Protein AF-A0A919M3K5-F1 (afdb_monomer)

Foldseek 3Di:
DDDALVNLLPDDDDDDDPPDDDDDPVVSNVVSVVVSVVRVVVVVVVVVVVVVCVVVDCVPPVNVVVVVVVVVVVVVVVVVVVVVVVVVVVVVVVVCVVVVPDDPDPDDDDDPVVVVVVVVVVVVVVVVVVVVVVVVVVVVVVVVVVVVVVVVVVVVVVVVVVVVVVVVVVVVVVVVVVVVVVVVVVVVVVVVVVVVVVVVVVVVVCVVVVPD

Mean predicted aligned error: 18.61 Å

Solvent-accessible surface area (backbone atoms only — not comparable to full-atom values): 11954 Å² total; per-residue (Å²): 133,84,87,48,48,66,52,56,68,67,62,79,82,80,79,57,59,92,96,51,91,61,80,59,67,68,62,50,53,51,49,39,51,54,51,29,52,51,46,48,51,53,49,53,50,48,52,51,49,52,48,48,50,57,74,60,27,65,84,42,66,67,50,44,49,51,51,51,53,52,52,50,50,55,50,50,53,54,51,50,55,50,52,51,54,50,50,53,52,50,50,51,51,52,51,49,55,62,70,66,46,82,72,91,67,78,95,71,82,77,62,74,67,59,60,52,51,52,52,52,51,51,48,52,51,52,53,48,52,51,53,52,49,53,51,51,52,49,50,55,54,49,53,52,48,52,52,49,52,49,53,53,50,50,54,51,51,54,51,51,52,51,52,54,52,50,54,49,51,52,51,52,52,52,51,53,50,51,53,52,49,51,50,51,52,48,52,52,48,52,54,48,54,49,53,50,52,52,51,52,49,51,57,47,53,54,54,69,68,64,78,115

InterPro domains:
  IPR007793 DivIVA [PF05103] (3-83)
  IPR007793 DivIVA [PTHR35794] (1-56)
  IPR019933 DivIVA domain [TIGR03544] (3-31)

Structure (mmCIF, N/CA/C/O backbone):
data_AF-A0A919M3K5-F1
#
_entry.id   AF-A0A919M3K5-F1
#
loop_
_atom_site.group_PDB
_atom_site.id
_atom_site.type_symbol
_atom_site.label_atom_id
_atom_site.label_alt_id
_atom_site.label_comp_id
_atom_site.label_asym_id
_atom_site.label_entity_id
_atom_site.label_seq_id
_atom_site.pdbx_PDB_ins_code
_atom_site.Cartn_x
_atom_site.Cartn_y
_atom_site.Cartn_z
_atom_site.occupancy
_atom_site.B_iso_or_equiv
_atom_site.auth_seq_id
_atom_site.auth_comp_id
_atom_site.auth_asym_id
_atom_site.auth_atom_id
_atom_site.pdbx_PDB_model_num
ATOM 1 N N . MET A 1 1 ? 11.609 -20.020 9.762 1.00 55.38 1 MET A N 1
ATOM 2 C CA . MET A 1 1 ? 12.500 -19.133 8.987 1.00 55.38 1 MET A CA 1
ATOM 3 C C . MET A 1 1 ? 12.067 -19.220 7.535 1.00 55.38 1 MET A C 1
ATOM 5 O O . MET A 1 1 ? 11.883 -20.346 7.085 1.00 55.38 1 MET A O 1
ATOM 9 N N . PRO A 1 2 ? 11.800 -18.096 6.851 1.00 77.62 2 PRO A N 1
ATOM 10 C CA . PRO A 1 2 ? 11.527 -18.116 5.414 1.00 77.62 2 PRO A CA 1
ATOM 11 C C . PRO A 1 2 ? 12.794 -18.521 4.642 1.00 77.62 2 PRO A C 1
ATOM 13 O O . PRO A 1 2 ? 13.898 -18.280 5.130 1.00 77.62 2 PRO A O 1
ATOM 16 N N . LEU A 1 3 ? 12.634 -19.158 3.478 1.00 80.44 3 LEU A N 1
ATOM 17 C CA . LEU A 1 3 ? 13.752 -19.485 2.586 1.00 80.44 3 LEU A CA 1
ATOM 18 C C . LEU A 1 3 ? 14.437 -18.202 2.100 1.00 80.44 3 LEU A C 1
ATOM 20 O O . LEU A 1 3 ? 13.757 -17.265 1.683 1.00 80.44 3 LEU A O 1
ATOM 24 N N . THR A 1 4 ? 15.769 -18.184 2.097 1.00 87.69 4 THR A N 1
ATOM 25 C CA . THR A 1 4 ? 16.562 -17.126 1.458 1.00 87.69 4 THR A CA 1
ATOM 26 C C . THR A 1 4 ? 16.903 -17.486 0.004 1.00 87.69 4 THR A C 1
ATOM 28 O O . THR A 1 4 ? 16.914 -18.669 -0.348 1.00 87.69 4 THR A O 1
ATOM 31 N N . PRO A 1 5 ? 17.233 -16.505 -0.859 1.00 89.25 5 PRO A N 1
ATOM 32 C CA . PRO A 1 5 ? 17.695 -16.787 -2.222 1.00 89.25 5 PRO A CA 1
ATOM 33 C C . PRO A 1 5 ? 18.928 -17.706 -2.255 1.00 89.25 5 PRO A C 1
ATOM 35 O O . PRO A 1 5 ? 19.043 -18.569 -3.125 1.00 89.25 5 PRO A O 1
ATOM 38 N N . ALA A 1 6 ? 19.817 -17.566 -1.264 1.00 87.31 6 ALA A N 1
ATOM 39 C CA . ALA A 1 6 ? 20.986 -18.425 -1.087 1.00 87.31 6 ALA A CA 1
ATOM 40 C C . ALA A 1 6 ? 20.605 -19.861 -0.694 1.00 87.31 6 ALA A C 1
ATOM 42 O O . ALA A 1 6 ? 21.257 -20.806 -1.136 1.00 87.31 6 ALA A O 1
ATOM 43 N N . ASP A 1 7 ? 19.538 -20.040 0.093 1.00 88.94 7 ASP A N 1
ATOM 44 C CA . ASP A 1 7 ? 19.020 -21.371 0.410 1.00 88.94 7 ASP A CA 1
ATOM 45 C C . ASP A 1 7 ? 18.504 -22.052 -0.853 1.00 88.94 7 ASP A C 1
ATOM 47 O O . ASP A 1 7 ? 18.866 -23.195 -1.101 1.00 88.94 7 ASP A O 1
ATOM 51 N N . VAL A 1 8 ? 17.736 -21.345 -1.693 1.00 87.38 8 VAL A N 1
ATOM 52 C CA . VAL A 1 8 ? 17.238 -21.889 -2.968 1.00 87.38 8 VAL A CA 1
ATOM 53 C C . VAL A 1 8 ? 18.388 -22.293 -3.883 1.00 87.38 8 VAL A C 1
ATOM 55 O O . VAL A 1 8 ? 18.367 -23.394 -4.428 1.00 87.38 8 VAL A O 1
ATOM 58 N N . HIS A 1 9 ? 19.429 -21.464 -3.977 1.00 85.81 9 HIS A N 1
ATOM 59 C CA . HIS A 1 9 ? 20.596 -21.772 -4.796 1.00 85.81 9 HIS A CA 1
ATOM 60 C C . HIS A 1 9 ? 21.428 -22.951 -4.252 1.00 85.81 9 HIS A C 1
ATOM 62 O O . HIS A 1 9 ? 22.073 -23.655 -5.020 1.00 85.81 9 HIS A O 1
ATOM 68 N N . ASN A 1 10 ? 21.406 -23.213 -2.943 1.00 86.69 10 ASN A N 1
ATOM 69 C CA . ASN A 1 10 ? 22.176 -24.300 -2.328 1.00 86.69 10 ASN A CA 1
ATOM 70 C C . ASN A 1 10 ? 21.384 -25.607 -2.149 1.00 86.69 10 ASN A C 1
ATOM 72 O O . ASN A 1 10 ? 21.930 -26.596 -1.645 1.00 86.69 10 ASN A O 1
ATOM 76 N N . ILE A 1 11 ? 20.109 -25.651 -2.550 1.00 87.69 11 ILE A N 1
ATOM 77 C CA . ILE A 1 11 ? 19.316 -26.883 -2.500 1.00 87.69 11 ILE A CA 1
ATOM 78 C C . ILE A 1 11 ? 19.870 -27.894 -3.504 1.00 87.69 11 ILE A C 1
ATOM 80 O O . ILE A 1 11 ? 20.033 -27.621 -4.690 1.00 87.69 11 ILE A O 1
ATOM 84 N N . THR A 1 12 ? 20.102 -29.112 -3.018 1.00 85.50 12 THR A N 1
ATOM 85 C CA . THR A 1 12 ? 20.500 -30.252 -3.845 1.00 85.50 12 THR A CA 1
ATOM 86 C C . THR A 1 12 ? 19.375 -31.279 -3.891 1.00 85.50 12 THR A C 1
ATOM 88 O O . THR A 1 12 ? 18.930 -31.803 -2.865 1.00 85.50 12 THR A O 1
ATOM 91 N N . PHE A 1 13 ? 18.901 -31.587 -5.097 1.00 86.69 13 PHE A N 1
ATOM 92 C CA . PHE A 1 13 ? 17.874 -32.603 -5.306 1.00 86.69 13 PHE A CA 1
ATOM 93 C C . PHE A 1 13 ? 18.502 -33.999 -5.400 1.00 86.69 13 PHE A C 1
ATOM 95 O O . PHE A 1 13 ? 19.531 -34.210 -6.043 1.00 86.69 13 PHE A O 1
ATOM 102 N N . ARG A 1 14 ? 17.877 -34.994 -4.758 1.00 85.38 14 ARG A N 1
ATOM 103 C CA . ARG A 1 14 ? 18.302 -36.396 -4.889 1.00 85.38 14 ARG A CA 1
ATOM 104 C C . ARG A 1 14 ? 17.903 -36.922 -6.266 1.00 85.38 14 ARG A C 1
ATOM 106 O O . ARG A 1 14 ? 16.770 -36.720 -6.695 1.00 85.38 14 ARG A O 1
ATOM 113 N N . LYS A 1 15 ? 18.800 -37.665 -6.920 1.00 82.94 15 LYS A N 1
ATOM 114 C CA . LYS A 1 15 ? 18.483 -38.361 -8.177 1.00 82.94 15 LYS A CA 1
ATOM 115 C C . LYS A 1 15 ? 17.324 -39.340 -7.970 1.00 82.94 15 LYS A C 1
ATOM 117 O O . LYS A 1 15 ? 17.243 -40.000 -6.931 1.00 82.94 15 LYS A O 1
ATOM 122 N N . ALA A 1 16 ? 16.447 -39.440 -8.968 1.00 84.88 16 ALA A N 1
ATOM 123 C CA . ALA A 1 16 ? 15.329 -40.374 -8.936 1.00 84.88 16 ALA A CA 1
ATOM 124 C C . ALA A 1 16 ? 15.828 -41.816 -8.739 1.00 84.88 16 ALA A C 1
ATOM 126 O O . ALA A 1 16 ? 16.832 -42.229 -9.324 1.00 84.88 16 ALA A O 1
ATOM 127 N N . ALA A 1 17 ? 15.128 -42.581 -7.898 1.00 83.25 17 ALA A N 1
ATOM 128 C CA . ALA A 1 17 ? 15.437 -43.990 -7.684 1.00 83.25 17 ALA A CA 1
ATOM 129 C C . ALA A 1 17 ? 15.327 -44.771 -9.004 1.00 83.25 17 ALA A C 1
ATOM 131 O O . ALA A 1 17 ? 14.468 -44.477 -9.839 1.00 83.25 17 ALA A O 1
ATOM 132 N N . LEU A 1 18 ? 16.186 -45.778 -9.178 1.00 78.12 18 LEU A N 1
ATOM 133 C CA . LEU A 1 18 ? 16.274 -46.569 -10.405 1.00 78.12 18 LEU A CA 1
ATOM 134 C C . LEU A 1 18 ? 14.881 -47.091 -10.824 1.00 78.12 18 LEU A C 1
ATOM 136 O O . LEU A 1 18 ? 14.204 -47.758 -10.044 1.00 78.12 18 LEU A O 1
ATOM 140 N N . GLY A 1 19 ? 14.438 -46.761 -12.042 1.00 81.50 19 GLY A N 1
ATOM 141 C CA . GLY A 1 19 ? 13.122 -47.151 -12.576 1.00 81.50 19 GLY A CA 1
ATOM 142 C C . GLY A 1 19 ? 11.973 -46.161 -12.324 1.00 81.50 19 GLY A C 1
ATOM 143 O O . GLY A 1 19 ? 10.845 -46.424 -12.743 1.00 81.50 19 GLY A O 1
ATOM 144 N N . LYS A 1 20 ? 12.224 -45.015 -11.677 1.00 83.75 20 LYS A N 1
ATOM 145 C CA . LYS A 1 20 ? 11.272 -43.897 -11.563 1.00 83.75 20 LYS A CA 1
ATOM 146 C C . LYS A 1 20 ? 11.703 -42.744 -12.472 1.00 83.75 20 LYS A C 1
ATOM 148 O O . LYS A 1 20 ? 12.888 -42.446 -12.574 1.00 83.75 20 LYS A O 1
ATOM 153 N N . ARG A 1 21 ? 10.738 -42.090 -13.127 1.00 83.62 21 ARG A N 1
ATOM 154 C CA . ARG A 1 21 ? 10.995 -40.863 -13.897 1.00 83.62 21 ARG A CA 1
ATOM 155 C C . ARG A 1 21 ? 11.249 -39.720 -12.909 1.00 83.62 21 ARG A C 1
ATOM 157 O O . ARG A 1 21 ? 10.473 -39.560 -11.970 1.00 83.62 21 ARG A O 1
ATOM 164 N N . GLY A 1 22 ? 12.343 -38.990 -13.102 1.00 87.56 22 GLY A N 1
ATOM 165 C CA . GLY A 1 22 ? 12.649 -37.743 -12.401 1.00 87.56 22 GLY A CA 1
ATOM 166 C C . GLY A 1 22 ? 12.487 -36.545 -13.331 1.00 87.56 22 GLY A C 1
ATOM 167 O O . GLY A 1 22 ? 12.274 -36.729 -14.530 1.00 87.56 22 GLY A O 1
ATOM 168 N N . TYR A 1 23 ? 12.589 -35.346 -12.765 1.00 90.75 23 TYR A N 1
ATOM 169 C CA . TYR A 1 23 ? 12.744 -34.119 -13.541 1.00 90.75 23 TYR A CA 1
ATOM 170 C C . TYR A 1 23 ? 14.126 -34.072 -14.196 1.00 90.75 23 TYR A C 1
ATOM 172 O O . TYR A 1 23 ? 15.069 -34.699 -13.699 1.00 90.75 23 TYR A O 1
ATOM 180 N N . ASP A 1 24 ? 14.219 -33.357 -15.313 1.00 88.06 24 ASP A N 1
ATOM 181 C CA . ASP A 1 24 ? 15.491 -33.096 -15.969 1.00 88.06 24 ASP A CA 1
ATOM 182 C C . ASP A 1 24 ? 16.354 -32.177 -15.088 1.00 88.06 24 ASP A C 1
ATOM 184 O O . ASP A 1 24 ? 15.846 -31.246 -14.464 1.00 88.06 24 ASP A O 1
ATOM 188 N N . ALA A 1 25 ? 17.644 -32.491 -14.965 1.00 87.00 25 ALA A N 1
ATOM 189 C CA . ALA A 1 25 ? 18.537 -31.747 -14.081 1.00 87.00 25 ALA A CA 1
ATOM 190 C C . ALA A 1 25 ? 18.792 -30.326 -14.598 1.00 87.00 25 ALA A C 1
ATOM 192 O O . ALA A 1 25 ? 18.799 -29.396 -13.796 1.00 87.00 25 ALA A O 1
ATOM 193 N N . ASP A 1 26 ? 18.921 -30.161 -15.915 1.00 88.44 26 ASP A N 1
ATOM 194 C CA . ASP A 1 26 ? 19.215 -28.871 -16.532 1.00 88.44 26 ASP A CA 1
ATOM 195 C C . ASP A 1 26 ? 17.984 -27.951 -16.453 1.00 88.44 26 ASP A C 1
ATOM 197 O O . ASP A 1 26 ? 18.111 -26.765 -16.153 1.00 88.44 26 ASP A O 1
ATOM 201 N N . GLU A 1 27 ? 16.774 -28.501 -16.628 1.00 90.00 27 GLU A N 1
ATOM 202 C CA . GLU A 1 27 ? 15.521 -27.749 -16.438 1.00 90.00 27 GLU A CA 1
ATOM 203 C C . GLU A 1 27 ? 15.324 -27.305 -14.980 1.00 90.00 27 GLU A C 1
ATOM 205 O O . GLU A 1 27 ? 14.881 -26.186 -14.716 1.00 90.00 27 GLU A O 1
ATOM 210 N N . VAL A 1 28 ? 15.662 -28.170 -14.017 1.00 91.50 28 VAL A N 1
ATOM 211 C CA . VAL A 1 28 ? 15.557 -27.848 -12.586 1.00 91.50 28 VAL A CA 1
ATOM 212 C C . VAL A 1 28 ? 16.594 -26.807 -12.170 1.00 91.50 28 VAL A C 1
ATOM 214 O O . VAL A 1 28 ? 16.267 -25.919 -11.382 1.00 91.50 28 VAL A O 1
ATOM 217 N N . ASP A 1 29 ? 17.815 -26.878 -12.698 1.00 89.94 29 ASP A N 1
ATOM 218 C CA . ASP A 1 29 ? 18.854 -25.882 -12.428 1.00 89.94 29 ASP A CA 1
ATOM 219 C C . ASP A 1 29 ? 18.511 -24.519 -13.056 1.00 89.94 29 ASP A C 1
ATOM 221 O O . ASP A 1 29 ? 18.691 -23.490 -12.400 1.00 89.94 29 ASP A O 1
ATOM 225 N N . ALA A 1 30 ? 17.929 -24.492 -14.262 1.00 92.12 30 ALA A N 1
ATOM 226 C CA . ALA A 1 30 ? 17.427 -23.262 -14.883 1.00 92.12 30 ALA A CA 1
ATOM 227 C C . ALA A 1 30 ? 16.291 -22.623 -14.065 1.00 92.12 30 ALA A C 1
ATOM 229 O O . ALA A 1 30 ? 16.318 -21.421 -13.797 1.00 92.12 30 ALA A O 1
ATOM 230 N N . LEU A 1 31 ? 15.332 -23.432 -13.599 1.00 92.69 31 LEU A N 1
ATOM 231 C CA . LEU A 1 31 ? 14.249 -22.962 -12.734 1.00 92.69 31 LEU A CA 1
ATOM 232 C C . LEU A 1 31 ? 14.779 -22.429 -11.396 1.00 92.69 31 LEU A C 1
ATOM 234 O O . LEU A 1 31 ? 14.275 -21.432 -10.883 1.00 92.69 31 LEU A O 1
ATOM 238 N N . ARG A 1 32 ? 15.794 -23.081 -10.814 1.00 92.12 32 ARG A N 1
ATOM 239 C CA . ARG A 1 32 ? 16.423 -22.631 -9.564 1.00 92.12 32 ARG A CA 1
ATOM 240 C C . ARG A 1 32 ? 17.016 -21.235 -9.723 1.00 92.12 32 ARG A C 1
ATOM 242 O O . ARG A 1 32 ? 16.837 -20.410 -8.835 1.00 92.12 32 ARG A O 1
ATOM 249 N N . GLU A 1 33 ? 17.682 -20.976 -10.844 1.00 92.12 33 GLU A N 1
ATOM 250 C CA . GLU A 1 33 ? 18.265 -19.670 -11.146 1.00 92.12 33 GLU A CA 1
ATOM 251 C C . GLU A 1 33 ? 17.190 -18.592 -11.347 1.00 92.12 33 GLU A C 1
ATOM 253 O O . GLU A 1 33 ? 17.280 -17.527 -10.739 1.00 92.12 33 GLU A O 1
ATOM 258 N N . GLU A 1 34 ? 16.132 -18.883 -12.110 1.00 94.25 34 GLU A N 1
ATOM 259 C CA . GLU A 1 34 ? 15.011 -17.953 -12.326 1.00 94.25 34 GLU A CA 1
ATOM 260 C C . GLU A 1 34 ? 14.302 -17.597 -11.009 1.00 94.25 34 GLU A C 1
ATOM 262 O O . GLU A 1 34 ? 14.081 -16.424 -10.707 1.00 94.25 34 GLU A O 1
ATOM 267 N N . VAL A 1 35 ? 14.016 -18.597 -10.168 1.00 94.06 35 VAL A N 1
ATOM 268 C CA . VAL A 1 35 ? 13.404 -18.382 -8.848 1.00 94.06 35 VAL A CA 1
ATOM 269 C C . VAL A 1 35 ? 14.332 -17.583 -7.936 1.00 94.06 35 VAL A C 1
ATOM 271 O O . VAL A 1 35 ? 13.866 -16.690 -7.230 1.00 94.06 35 VAL A O 1
ATOM 274 N N . THR A 1 36 ? 15.638 -17.866 -7.938 1.00 92.94 36 THR A N 1
ATOM 275 C CA . THR A 1 36 ? 16.609 -17.096 -7.150 1.00 92.94 36 THR A CA 1
ATOM 276 C C . THR A 1 36 ? 16.643 -15.631 -7.593 1.00 92.94 36 THR A C 1
ATOM 278 O O . THR A 1 36 ? 16.614 -14.751 -6.732 1.00 92.94 36 THR A O 1
ATOM 281 N N . GLN A 1 37 ? 16.653 -15.354 -8.899 1.00 94.00 37 GLN A N 1
ATOM 282 C CA . GLN A 1 37 ? 16.640 -13.989 -9.433 1.00 94.00 37 GLN A CA 1
ATOM 283 C C . GLN A 1 37 ? 15.350 -13.244 -9.078 1.00 94.00 37 GLN A C 1
ATOM 285 O O . GLN A 1 37 ? 15.412 -12.116 -8.589 1.00 94.00 37 GLN A O 1
ATOM 290 N N . GLU A 1 38 ? 14.189 -13.883 -9.233 1.00 94.12 38 GLU A N 1
ATOM 291 C CA . GLU A 1 38 ? 12.912 -13.251 -8.893 1.00 94.12 38 GLU A CA 1
ATOM 292 C C . GLU A 1 38 ? 12.777 -13.032 -7.379 1.00 94.12 38 GLU A C 1
ATOM 294 O O . GLU A 1 38 ? 12.263 -12.007 -6.940 1.00 94.12 38 GLU A O 1
ATOM 299 N N . MET A 1 39 ? 13.305 -13.936 -6.548 1.00 92.25 39 MET A N 1
ATOM 300 C CA . MET A 1 39 ? 13.359 -13.724 -5.099 1.00 92.25 39 MET A CA 1
ATOM 301 C C . MET A 1 39 ? 14.260 -12.549 -4.711 1.00 92.25 39 MET A C 1
ATOM 303 O O . MET A 1 39 ? 13.910 -11.816 -3.789 1.00 92.25 39 MET A O 1
ATOM 307 N N . ILE A 1 40 ? 15.402 -12.360 -5.381 1.00 93.31 40 ILE A N 1
ATOM 308 C CA . ILE A 1 40 ? 16.260 -11.184 -5.167 1.00 93.31 40 ILE A CA 1
ATOM 309 C C . ILE A 1 40 ? 15.487 -9.920 -5.539 1.00 93.31 40 ILE A C 1
ATOM 311 O O . ILE A 1 40 ? 15.372 -9.019 -4.713 1.00 93.31 40 ILE A O 1
ATOM 315 N N . ARG A 1 41 ? 14.868 -9.900 -6.723 1.00 94.69 41 ARG A N 1
ATOM 316 C CA . ARG A 1 41 ? 14.050 -8.778 -7.191 1.00 94.69 41 ARG A CA 1
ATOM 317 C C . ARG A 1 41 ? 12.918 -8.441 -6.221 1.00 94.69 41 ARG A C 1
ATOM 319 O O . ARG A 1 41 ? 12.748 -7.279 -5.875 1.00 94.69 41 ARG A O 1
ATOM 326 N N . LEU A 1 42 ? 12.165 -9.436 -5.750 1.00 93.19 42 LEU A N 1
ATOM 327 C CA . LEU A 1 42 ? 11.070 -9.234 -4.795 1.00 93.19 42 LEU A CA 1
ATOM 328 C C . LEU A 1 42 ? 11.566 -8.735 -3.436 1.00 93.19 42 LEU A C 1
ATOM 330 O O . LEU A 1 42 ? 10.860 -7.984 -2.767 1.00 93.19 42 LEU A O 1
ATOM 334 N N . LEU A 1 43 ? 12.758 -9.152 -3.003 1.00 91.19 43 LEU A N 1
ATOM 335 C CA . LEU A 1 43 ? 13.361 -8.644 -1.773 1.00 91.19 43 LEU A CA 1
ATOM 336 C C . LEU A 1 43 ? 13.808 -7.189 -1.928 1.00 91.19 43 LEU A C 1
ATOM 338 O O . LEU A 1 43 ? 13.512 -6.391 -1.044 1.00 91.19 43 LEU A O 1
ATOM 342 N N . GLU A 1 44 ? 14.447 -6.835 -3.042 1.00 92.44 44 GLU A N 1
ATOM 343 C CA . GLU A 1 44 ? 14.837 -5.454 -3.358 1.00 92.44 44 GLU A CA 1
ATOM 344 C C . GLU A 1 44 ? 13.611 -4.544 -3.525 1.00 92.44 44 GLU A C 1
ATOM 346 O O . GLU A 1 44 ? 13.576 -3.432 -2.998 1.00 92.44 44 GLU A O 1
ATOM 351 N N . GLU A 1 45 ? 12.568 -5.022 -4.207 1.00 92.00 45 GLU A N 1
ATOM 352 C CA . GLU A 1 45 ? 11.301 -4.307 -4.361 1.00 92.00 45 GLU A CA 1
ATOM 353 C C . GLU A 1 45 ? 10.608 -4.125 -3.012 1.00 92.00 45 GLU A C 1
ATOM 355 O O . GLU A 1 45 ? 10.152 -3.028 -2.695 1.00 92.00 45 GLU A O 1
ATOM 360 N N . ARG A 1 46 ? 10.586 -5.163 -2.170 1.00 91.25 46 ARG A N 1
ATOM 361 C CA . ARG A 1 46 ? 10.067 -5.060 -0.808 1.00 91.25 46 ARG A CA 1
ATOM 362 C C . ARG A 1 46 ? 10.866 -4.062 0.021 1.00 91.25 46 ARG A C 1
ATOM 364 O O . ARG A 1 46 ? 10.255 -3.281 0.737 1.00 91.25 46 ARG A O 1
ATOM 371 N N . GLU A 1 47 ? 12.192 -4.078 -0.047 1.00 92.88 47 GLU A N 1
ATOM 372 C CA . GLU A 1 47 ? 13.036 -3.121 0.673 1.00 92.88 47 GLU A CA 1
ATOM 373 C C . GLU A 1 47 ? 12.774 -1.690 0.184 1.00 92.88 47 GLU A C 1
ATOM 375 O O . GLU A 1 47 ? 12.592 -0.786 0.998 1.00 92.88 47 GLU A O 1
ATOM 380 N N . SER A 1 48 ? 12.633 -1.498 -1.131 1.00 90.88 48 SER A N 1
ATOM 381 C CA . SER A 1 48 ? 12.250 -0.216 -1.725 1.00 90.88 48 SER A CA 1
ATOM 382 C C . SER A 1 48 ? 10.867 0.240 -1.266 1.00 90.88 48 SER A C 1
ATOM 384 O O . SER A 1 48 ? 10.700 1.403 -0.908 1.00 90.88 48 SER A O 1
ATOM 386 N N . LEU A 1 49 ? 9.876 -0.654 -1.236 1.00 84.38 49 LEU A N 1
ATOM 387 C CA . LEU A 1 49 ? 8.526 -0.361 -0.756 1.00 84.38 49 LEU A CA 1
ATOM 388 C C . LEU A 1 49 ? 8.515 -0.075 0.746 1.00 84.38 49 LEU A C 1
ATOM 390 O O . LEU A 1 49 ? 7.853 0.859 1.181 1.00 84.38 49 LEU A O 1
ATOM 394 N N . GLU A 1 50 ? 9.272 -0.822 1.548 1.00 85.25 50 GLU A N 1
ATOM 395 C CA . GLU A 1 50 ? 9.438 -0.559 2.978 1.00 85.25 50 GLU A CA 1
ATOM 396 C C . GLU A 1 50 ? 10.126 0.789 3.215 1.00 85.25 50 GLU A C 1
ATOM 398 O O . GLU A 1 50 ? 9.757 1.512 4.141 1.00 85.25 50 GLU A O 1
ATOM 403 N N . GLU A 1 51 ? 11.098 1.169 2.386 1.00 86.50 51 GLU A N 1
ATOM 404 C CA . GLU A 1 51 ? 11.724 2.486 2.444 1.00 86.50 51 GLU A CA 1
ATOM 405 C C . GLU A 1 51 ? 10.775 3.591 1.963 1.00 86.50 51 GLU A C 1
ATOM 407 O O . GLU A 1 51 ? 10.739 4.658 2.572 1.00 86.50 51 GLU A O 1
ATOM 412 N N . GLN A 1 52 ? 9.958 3.340 0.939 1.00 77.38 52 GLN A N 1
ATOM 413 C CA . GLN A 1 52 ? 8.909 4.253 0.481 1.00 77.38 52 GLN A CA 1
ATOM 414 C C . GLN A 1 52 ? 7.845 4.460 1.558 1.00 77.38 52 GLN A C 1
ATOM 416 O O . GLN A 1 52 ? 7.533 5.603 1.851 1.00 77.38 52 GLN A O 1
ATOM 421 N N . VAL A 1 53 ? 7.365 3.401 2.212 1.00 76.56 53 VAL A N 1
ATOM 422 C CA . VAL A 1 53 ? 6.433 3.467 3.352 1.00 76.56 53 VAL A CA 1
ATOM 423 C C . VAL A 1 53 ? 7.076 4.162 4.553 1.00 76.56 53 VAL A C 1
ATOM 425 O O . VAL A 1 53 ? 6.415 4.892 5.280 1.00 76.56 53 VAL A O 1
ATOM 428 N N . ARG A 1 54 ? 8.383 3.983 4.772 1.00 77.44 54 ARG A N 1
ATOM 429 C CA . ARG A 1 54 ? 9.117 4.658 5.853 1.00 77.44 54 ARG A CA 1
ATOM 430 C C . ARG A 1 54 ? 9.363 6.141 5.564 1.00 77.44 54 ARG A C 1
ATOM 432 O O . ARG A 1 54 ? 9.319 6.943 6.493 1.00 77.44 54 ARG A O 1
ATOM 439 N N . ARG A 1 55 ? 9.645 6.506 4.307 1.00 73.19 55 ARG A N 1
ATOM 440 C CA . ARG A 1 55 ? 9.795 7.899 3.844 1.00 73.19 55 ARG A CA 1
ATOM 441 C C . ARG A 1 55 ? 8.452 8.611 3.785 1.00 73.19 55 ARG A C 1
ATOM 443 O O . ARG A 1 55 ? 8.357 9.742 4.240 1.00 73.19 55 ARG A O 1
ATOM 450 N N . ALA A 1 56 ? 7.426 7.932 3.294 1.00 66.56 56 ALA A N 1
ATOM 451 C CA . ALA A 1 56 ? 6.026 8.302 3.435 1.00 66.56 56 ALA A CA 1
ATOM 452 C C . ALA A 1 56 ? 5.510 7.916 4.828 1.00 66.56 56 ALA A C 1
ATOM 454 O O . ALA A 1 56 ? 4.397 7.423 4.935 1.00 66.56 56 ALA A O 1
ATOM 455 N N . GLY A 1 57 ? 6.356 8.061 5.861 1.00 55.03 57 GLY A N 1
ATOM 456 C CA . GLY A 1 57 ? 6.133 7.585 7.223 1.00 55.03 57 GLY A CA 1
ATOM 457 C C . GLY A 1 57 ? 4.835 8.107 7.858 1.00 55.03 57 GLY A C 1
ATOM 458 O O . GLY A 1 57 ? 4.002 8.702 7.188 1.00 55.03 57 GLY A O 1
ATOM 459 N N . PRO A 1 58 ? 4.644 7.955 9.179 1.00 53.38 58 PRO A N 1
ATOM 460 C CA . PRO A 1 58 ? 3.393 8.278 9.889 1.00 53.38 58 PRO A CA 1
ATOM 461 C C . PRO A 1 58 ? 2.917 9.746 9.787 1.00 53.38 58 PRO A C 1
ATOM 463 O O . PRO A 1 58 ? 1.995 10.139 10.487 1.00 53.38 58 PRO A O 1
ATOM 466 N N . ASP A 1 59 ? 3.538 10.580 8.959 1.00 50.69 59 ASP A N 1
ATOM 467 C CA . ASP A 1 59 ? 3.005 11.863 8.519 1.00 50.69 59 ASP A CA 1
ATOM 468 C C . ASP A 1 59 ? 1.849 11.755 7.519 1.00 50.69 59 ASP A C 1
ATOM 470 O O . ASP A 1 59 ? 1.165 12.757 7.319 1.00 50.69 59 ASP A O 1
ATOM 474 N N . ASP A 1 60 ? 1.569 10.567 6.973 1.00 58.53 60 ASP A N 1
ATOM 475 C CA . ASP A 1 60 ? 0.249 10.292 6.410 1.00 58.53 60 ASP A CA 1
ATOM 476 C C . ASP A 1 60 ? -0.773 10.313 7.558 1.00 58.53 60 ASP A C 1
ATOM 478 O O . ASP A 1 60 ? -0.645 9.552 8.524 1.00 58.53 60 ASP A O 1
ATOM 482 N N . GLU A 1 61 ? -1.750 11.220 7.479 1.00 57.94 61 GLU A N 1
ATOM 483 C CA . GLU A 1 61 ? -2.824 11.419 8.470 1.00 57.94 61 GLU A CA 1
ATOM 484 C C . GLU A 1 61 ? -3.382 10.067 8.948 1.00 57.94 61 GLU A C 1
ATOM 486 O O . GLU A 1 61 ? -3.479 9.803 10.144 1.00 57.94 61 GLU A O 1
ATOM 491 N N . THR A 1 62 ? -3.550 9.140 8.003 1.00 58.12 62 THR A N 1
ATOM 492 C CA . THR A 1 62 ? -4.024 7.770 8.195 1.00 58.12 62 THR A CA 1
ATOM 493 C C . THR A 1 62 ? -3.206 6.947 9.199 1.00 58.12 62 THR A C 1
ATOM 495 O O . THR A 1 62 ? -3.770 6.176 9.975 1.00 58.12 62 THR A O 1
ATOM 498 N N . GLY A 1 63 ? -1.873 7.070 9.199 1.00 63.06 63 GLY A N 1
ATOM 499 C CA . GLY A 1 63 ? -0.984 6.316 10.093 1.00 63.06 63 GLY A CA 1
ATOM 500 C C . GLY A 1 63 ? -1.001 6.847 11.527 1.00 63.06 63 GLY A C 1
ATOM 501 O O . GLY A 1 63 ? -0.997 6.066 12.485 1.00 63.06 63 GLY A O 1
ATOM 502 N N . LYS A 1 64 ? -1.081 8.175 11.676 1.00 67.38 64 LYS A N 1
ATOM 503 C CA . LYS A 1 64 ? -1.329 8.832 12.967 1.00 67.38 64 LYS A CA 1
ATOM 504 C C . LYS A 1 64 ? -2.705 8.454 13.495 1.00 67.38 64 LYS A C 1
ATOM 506 O O . LYS A 1 64 ? -2.781 7.994 14.634 1.00 67.38 64 LYS A O 1
ATOM 511 N N . ASP A 1 65 ? -3.738 8.522 12.666 1.00 71.62 65 ASP A N 1
ATOM 512 C CA . ASP A 1 65 ? -5.107 8.180 13.046 1.00 71.62 65 ASP A CA 1
ATOM 513 C C . ASP A 1 65 ? -5.223 6.720 13.489 1.00 71.62 65 ASP A C 1
ATOM 515 O O . ASP A 1 65 ? -5.779 6.445 14.550 1.00 71.62 65 ASP A O 1
ATOM 519 N N . LEU A 1 66 ? -4.606 5.776 12.765 1.00 73.69 66 LEU A N 1
ATOM 520 C CA . LEU A 1 66 ? -4.586 4.370 13.183 1.00 73.69 66 LEU A CA 1
ATOM 521 C C . LEU A 1 66 ? -3.896 4.173 14.538 1.00 73.69 66 LEU A C 1
ATOM 523 O O . LEU A 1 66 ? -4.353 3.368 15.352 1.00 73.69 66 LEU A O 1
ATOM 527 N N . SER A 1 67 ? -2.790 4.881 14.782 1.00 78.19 67 SER A N 1
ATOM 528 C CA . SER A 1 67 ? -2.049 4.779 16.043 1.00 78.19 67 SER A CA 1
ATOM 529 C C . SER A 1 67 ? -2.830 5.376 17.217 1.00 78.19 67 SER A C 1
ATOM 531 O O . SER A 1 67 ? -2.900 4.757 18.278 1.00 78.19 67 SER A O 1
ATOM 533 N N . VAL A 1 68 ? -3.502 6.512 17.002 1.00 82.81 68 VAL A N 1
ATOM 534 C CA . VAL A 1 68 ? -4.362 7.172 17.992 1.00 82.81 68 VAL A CA 1
ATOM 535 C C . VAL A 1 68 ? -5.570 6.294 18.312 1.00 82.81 68 VAL A C 1
ATOM 537 O O . VAL A 1 68 ? -5.825 6.025 19.484 1.00 82.81 68 VAL A O 1
ATOM 540 N N . VAL A 1 69 ? -6.252 5.763 17.292 1.00 82.25 69 VAL A N 1
ATOM 541 C CA . VAL A 1 69 ? -7.395 4.851 17.462 1.00 82.25 69 VAL A CA 1
ATOM 542 C C . VAL A 1 69 ? -6.971 3.560 18.168 1.00 82.25 69 VAL A C 1
ATOM 544 O O . VAL A 1 69 ? -7.663 3.084 19.067 1.00 82.25 69 VAL A O 1
ATOM 547 N N . SER A 1 70 ? -5.814 2.996 17.816 1.00 83.81 70 SER A N 1
ATOM 548 C CA . SER A 1 70 ? -5.264 1.807 18.480 1.00 83.81 70 SER A CA 1
ATOM 549 C C . SER A 1 70 ? -4.940 2.068 19.958 1.00 83.81 70 SER A C 1
ATOM 551 O O . SER A 1 70 ? -5.207 1.226 20.823 1.00 83.81 70 SER A O 1
ATOM 553 N N . ASP A 1 71 ? -4.388 3.236 20.278 1.00 88.38 71 ASP A N 1
ATOM 554 C CA . ASP A 1 71 ? -4.093 3.629 21.654 1.00 88.38 71 ASP A CA 1
ATOM 555 C C . ASP A 1 71 ? -5.367 3.901 22.464 1.00 88.38 71 ASP A C 1
ATOM 557 O O . ASP A 1 71 ? -5.463 3.478 23.621 1.00 88.38 71 ASP A O 1
ATOM 561 N N . GLU A 1 72 ? -6.367 4.554 21.872 1.00 87.50 72 GLU A N 1
ATOM 562 C CA . GLU A 1 72 ? -7.683 4.763 22.481 1.00 87.50 72 GLU A CA 1
ATOM 563 C C . GLU A 1 72 ? -8.405 3.441 22.743 1.00 87.50 72 GLU A C 1
ATOM 565 O O . GLU A 1 72 ? -8.892 3.221 23.855 1.00 87.50 72 GLU A O 1
ATOM 570 N N . LEU A 1 73 ? -8.382 2.511 21.785 1.00 86.62 73 LEU A N 1
ATOM 571 C CA . LEU A 1 73 ? -8.955 1.176 21.945 1.00 86.62 73 LEU A CA 1
ATOM 572 C C . LEU A 1 73 ? -8.283 0.413 23.093 1.00 86.62 73 LEU A C 1
ATOM 574 O O . LEU A 1 73 ? -8.959 -0.167 23.945 1.00 86.62 73 LEU A O 1
ATOM 578 N N . ASN A 1 74 ? -6.951 0.453 23.174 1.00 89.94 74 ASN A N 1
ATOM 579 C CA . ASN A 1 74 ? -6.214 -0.174 24.271 1.00 89.94 74 ASN A CA 1
ATOM 580 C C . ASN A 1 74 ? -6.528 0.462 25.634 1.00 89.94 74 ASN A C 1
ATOM 582 O O . ASN A 1 74 ? -6.591 -0.246 26.645 1.00 89.94 74 ASN A O 1
ATOM 586 N N . ARG A 1 75 ? -6.744 1.782 25.694 1.00 89.19 75 ARG A N 1
ATOM 587 C CA . ARG A 1 75 ? -7.179 2.471 26.922 1.00 89.19 75 ARG A CA 1
ATOM 588 C C . ARG A 1 75 ? -8.596 2.062 27.319 1.00 89.19 75 ARG A C 1
ATOM 590 O O . ARG A 1 75 ? -8.815 1.749 28.490 1.00 89.19 75 ARG A O 1
ATOM 597 N N . ALA A 1 76 ? -9.521 1.998 26.363 1.00 85.75 76 ALA A N 1
ATOM 598 C CA . ALA A 1 76 ? -10.905 1.592 26.591 1.00 85.75 76 ALA A CA 1
ATOM 599 C C . ALA A 1 76 ? -11.002 0.143 27.091 1.00 85.75 76 ALA A C 1
ATOM 601 O O . ALA A 1 76 ? -11.689 -0.129 28.076 1.00 85.75 76 ALA A O 1
ATOM 602 N N . LEU A 1 77 ? -10.246 -0.781 26.487 1.00 90.19 77 LEU A N 1
ATOM 603 C CA . LEU A 1 77 ? -10.193 -2.179 26.923 1.00 90.19 77 LEU A CA 1
ATOM 604 C C . LEU A 1 77 ? -9.691 -2.312 28.366 1.00 90.19 77 LEU A C 1
ATOM 606 O O . LEU A 1 77 ? -10.300 -3.023 29.163 1.00 90.19 77 LEU A O 1
ATOM 610 N N . ARG A 1 78 ? -8.633 -1.580 28.741 1.00 93.31 78 ARG A N 1
ATOM 611 C CA . ARG A 1 78 ? -8.118 -1.577 30.123 1.00 93.31 78 ARG A CA 1
ATOM 612 C C . ARG A 1 78 ? -9.109 -0.973 31.117 1.00 93.31 78 ARG A C 1
ATOM 614 O O . ARG A 1 78 ? -9.211 -1.459 32.242 1.00 93.31 78 ARG A O 1
ATOM 621 N N . ALA A 1 79 ? -9.827 0.077 30.721 1.00 87.88 79 ALA A N 1
ATOM 622 C CA . ALA A 1 79 ? -10.858 0.687 31.553 1.00 87.88 79 ALA A CA 1
ATOM 623 C C . ALA A 1 79 ? -12.024 -0.285 31.790 1.00 87.88 79 ALA A C 1
ATOM 625 O O . ALA A 1 79 ? -12.434 -0.475 32.936 1.00 87.88 79 ALA A O 1
ATOM 626 N N . ARG A 1 80 ? -12.481 -0.972 30.735 1.00 89.38 80 ARG A N 1
ATOM 627 C CA . ARG A 1 80 ? -13.512 -2.012 30.817 1.00 89.38 80 ARG A CA 1
ATOM 628 C C . ARG A 1 80 ? -13.083 -3.166 31.719 1.00 89.38 80 ARG A C 1
ATOM 630 O O . ARG A 1 80 ? -13.838 -3.551 32.603 1.00 89.38 80 ARG A O 1
ATOM 637 N N . GLU A 1 81 ? -11.869 -3.685 31.543 1.00 90.62 81 GLU A N 1
ATOM 638 C CA . GLU A 1 81 ? -11.368 -4.797 32.361 1.00 90.62 81 GLU A CA 1
ATOM 639 C C . GLU A 1 81 ? -11.278 -4.410 33.848 1.00 90.62 81 GLU A C 1
ATOM 641 O O . GLU A 1 81 ? -11.542 -5.219 34.738 1.00 90.62 81 GLU A O 1
ATOM 646 N N . LYS A 1 82 ? -10.946 -3.147 34.141 1.00 91.00 82 LYS A N 1
ATOM 647 C CA . LYS A 1 82 ? -10.943 -2.625 35.509 1.00 91.00 82 LYS A CA 1
ATOM 648 C C . LYS A 1 82 ? -12.360 -2.524 36.084 1.00 91.00 82 LYS A C 1
ATOM 650 O O . LYS A 1 82 ? -12.573 -2.967 37.210 1.00 91.00 82 LYS A O 1
ATOM 655 N N . ALA A 1 83 ? -13.311 -1.994 35.316 1.00 84.62 83 ALA A N 1
ATOM 656 C CA . ALA A 1 83 ? -14.710 -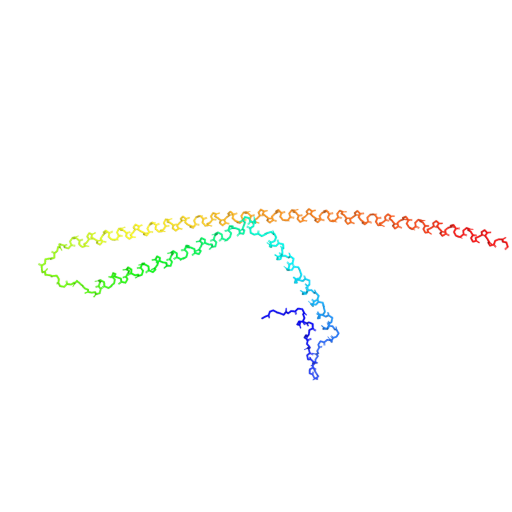1.883 35.728 1.00 84.62 83 ALA A CA 1
ATOM 657 C C . ALA A 1 83 ? -15.344 -3.261 35.989 1.00 84.62 83 ALA A C 1
ATOM 659 O O . ALA A 1 83 ? -16.037 -3.444 36.986 1.00 84.62 83 ALA A O 1
ATOM 660 N N . GLU A 1 84 ? -15.038 -4.255 35.153 1.00 89.88 84 GLU A N 1
ATOM 661 C CA . GLU A 1 84 ? -15.512 -5.634 35.314 1.00 89.88 84 GLU A CA 1
ATOM 662 C C . GLU A 1 84 ? -14.978 -6.268 36.611 1.00 89.88 84 GLU A C 1
ATOM 664 O O . GLU A 1 84 ? -15.743 -6.830 37.395 1.00 89.88 84 GLU A O 1
ATOM 669 N N . ARG A 1 85 ? -13.688 -6.072 36.924 1.00 91.88 85 ARG A N 1
ATOM 670 C CA . ARG A 1 85 ? -13.101 -6.524 38.201 1.00 91.88 85 ARG A CA 1
ATOM 671 C C . ARG A 1 85 ? -13.735 -5.849 39.418 1.00 91.88 85 ARG A C 1
ATOM 673 O O . ARG A 1 85 ? -13.874 -6.482 40.466 1.00 91.88 85 ARG A O 1
ATOM 680 N N . GLU A 1 86 ? -14.080 -4.569 39.310 1.00 88.44 86 GLU A N 1
ATOM 681 C CA . GLU A 1 86 ? -14.739 -3.823 40.385 1.00 88.44 86 GLU A CA 1
ATOM 682 C C . GLU A 1 86 ? -16.183 -4.304 40.598 1.00 88.44 86 GLU A C 1
ATOM 684 O O . GLU A 1 86 ? -16.581 -4.529 41.745 1.00 88.44 86 GLU A O 1
ATOM 689 N N . ALA A 1 87 ? -16.927 -4.551 39.515 1.00 85.31 87 ALA A N 1
ATOM 690 C CA . ALA A 1 87 ? -18.268 -5.128 39.561 1.00 85.31 87 ALA A CA 1
ATOM 691 C C . ALA A 1 87 ? -18.254 -6.520 40.209 1.00 85.31 87 ALA A C 1
ATOM 693 O O . ALA A 1 87 ? -18.982 -6.750 41.177 1.00 85.31 87 ALA A O 1
ATOM 694 N N . ASP A 1 88 ? -17.347 -7.402 39.779 1.00 90.44 88 ASP A N 1
ATOM 695 C CA . ASP A 1 88 ? -17.153 -8.728 40.372 1.00 90.44 88 ASP A CA 1
ATOM 696 C C . ASP A 1 88 ? -16.832 -8.652 41.871 1.00 90.44 88 ASP A C 1
ATOM 698 O O . ASP A 1 88 ? -17.343 -9.436 42.678 1.00 90.44 88 ASP A O 1
ATOM 702 N N . ALA A 1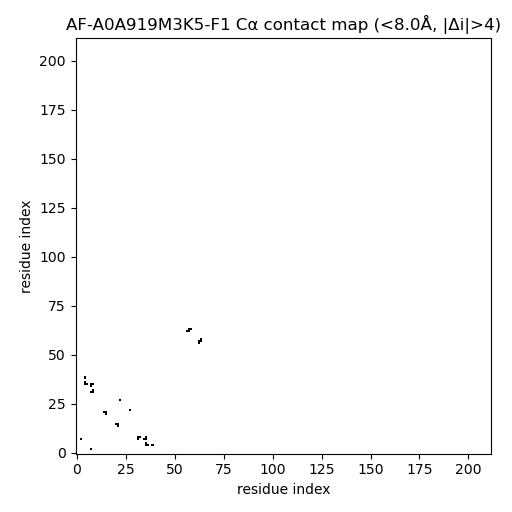 89 ? -15.978 -7.708 42.277 1.00 92.12 89 ALA A N 1
ATOM 703 C CA . ALA A 1 89 ? -15.627 -7.514 43.679 1.00 92.12 89 ALA A CA 1
ATOM 704 C C . ALA A 1 89 ? -16.832 -7.049 44.511 1.00 92.12 89 ALA A C 1
ATOM 706 O O . ALA A 1 89 ? -17.028 -7.522 45.638 1.00 92.12 89 ALA A O 1
ATOM 707 N N . LEU A 1 90 ? -17.656 -6.153 43.961 1.00 85.56 90 LEU A N 1
ATOM 708 C CA . LEU A 1 90 ? -18.888 -5.689 44.592 1.00 85.56 90 LEU A CA 1
ATOM 709 C C . LEU A 1 90 ? -19.900 -6.834 44.727 1.00 85.56 90 LEU A C 1
ATOM 711 O O . LEU A 1 90 ? -20.490 -7.026 45.792 1.00 85.56 90 LEU A O 1
ATOM 715 N N . GLN A 1 91 ? -20.038 -7.641 43.676 1.00 86.06 91 GLN A N 1
ATOM 716 C CA . GLN A 1 91 ? -20.947 -8.778 43.618 1.00 86.06 91 GLN A CA 1
ATOM 717 C C . GLN A 1 91 ? -20.555 -9.845 44.644 1.00 86.06 91 GLN A C 1
ATOM 719 O O . GLN A 1 91 ? -21.398 -10.274 45.432 1.00 86.06 91 GLN A O 1
ATOM 724 N N . ARG A 1 92 ? -19.260 -10.176 44.752 1.00 90.19 92 ARG A N 1
ATOM 725 C CA . ARG A 1 92 ? -18.741 -11.075 45.800 1.00 90.19 92 ARG A CA 1
ATOM 726 C C . ARG A 1 92 ? -18.970 -10.525 47.206 1.00 90.19 92 ARG A C 1
ATOM 728 O O . ARG A 1 92 ? -19.295 -11.296 48.107 1.00 90.19 92 ARG A O 1
ATOM 735 N N . ARG A 1 93 ? -18.823 -9.210 47.413 1.00 85.44 93 ARG A N 1
ATOM 736 C CA . ARG A 1 93 ? -19.131 -8.559 48.701 1.00 85.44 93 ARG A CA 1
ATOM 737 C C . ARG A 1 93 ? -20.608 -8.691 49.066 1.00 85.44 93 ARG A C 1
ATOM 739 O O . ARG A 1 93 ? -20.915 -9.042 50.204 1.00 85.44 93 ARG A O 1
ATOM 746 N N . LEU A 1 94 ? -21.512 -8.453 48.117 1.00 80.81 94 LEU A N 1
ATOM 747 C CA . LEU A 1 94 ? -22.952 -8.622 48.324 1.00 80.81 94 LEU A CA 1
ATOM 748 C C . LEU A 1 94 ? -23.316 -10.086 48.585 1.00 80.81 94 LEU A C 1
ATOM 750 O O . LEU A 1 94 ? -24.140 -10.373 49.450 1.00 80.81 94 LEU A O 1
ATOM 754 N N . GLU A 1 95 ? -22.683 -11.023 47.885 1.00 83.94 95 GLU A N 1
ATOM 755 C CA . GLU A 1 95 ? -22.923 -12.453 48.062 1.00 83.94 95 GLU A CA 1
ATOM 756 C C . GLU A 1 95 ? -22.394 -12.965 49.412 1.00 83.94 95 GLU A C 1
ATOM 758 O O . GLU A 1 95 ? -23.063 -13.762 50.072 1.00 83.94 95 GLU A O 1
ATOM 763 N N . GLN A 1 96 ? -21.254 -12.447 49.885 1.00 84.06 96 GLN A N 1
ATOM 764 C CA . GLN A 1 96 ? -20.766 -12.675 51.249 1.00 84.06 96 GLN A CA 1
ATOM 765 C C . GLN A 1 96 ? -21.717 -12.100 52.300 1.00 84.06 96 GLN A C 1
ATOM 767 O O . GLN A 1 96 ? -22.020 -12.794 53.264 1.00 84.06 96 GLN A O 1
ATOM 772 N N . ALA A 1 97 ? -22.233 -10.882 52.109 1.00 80.06 97 ALA A N 1
ATOM 773 C CA . ALA A 1 97 ? -23.214 -10.286 53.017 1.00 80.06 97 ALA A CA 1
ATOM 774 C C . ALA A 1 97 ? -24.533 -11.082 53.047 1.00 80.06 97 ALA A C 1
ATOM 776 O O . ALA A 1 97 ? -25.105 -11.289 54.115 1.00 80.06 97 ALA A O 1
ATOM 777 N N . ARG A 1 98 ? -24.984 -11.600 51.895 1.00 75.19 98 ARG A N 1
ATOM 778 C CA . ARG A 1 98 ? -26.151 -12.495 51.802 1.00 75.19 98 ARG A CA 1
ATOM 779 C C . ARG A 1 98 ? -25.905 -13.841 52.489 1.00 75.19 98 ARG A C 1
ATOM 781 O O . ARG A 1 98 ? -26.787 -14.324 53.192 1.00 75.19 98 ARG A O 1
ATOM 788 N N . ARG A 1 99 ? -24.721 -14.445 52.311 1.00 74.75 99 ARG A N 1
ATOM 789 C CA . ARG A 1 99 ? -24.351 -15.732 52.935 1.00 74.75 99 ARG A CA 1
ATOM 790 C C . ARG A 1 99 ? -24.065 -15.633 54.426 1.00 74.75 99 ARG A C 1
ATOM 792 O O . ARG A 1 99 ? -24.314 -16.602 55.134 1.00 74.75 99 ARG A O 1
ATOM 799 N N . ALA A 1 100 ? -23.544 -14.503 54.898 1.00 72.44 100 ALA A N 1
ATOM 800 C CA . ALA A 1 100 ? -23.276 -14.284 56.316 1.00 72.44 100 ALA A CA 1
ATOM 801 C C . ALA A 1 100 ? -24.561 -14.328 57.159 1.00 72.44 100 ALA A C 1
ATOM 803 O O . ALA A 1 100 ? -24.480 -14.542 58.366 1.00 72.44 100 ALA A O 1
ATOM 804 N N . GLY A 1 101 ? -25.734 -14.174 56.527 1.00 56.19 101 GLY A N 1
ATOM 805 C CA . GLY A 1 101 ? -26.997 -14.009 57.231 1.00 56.19 101 GLY A CA 1
ATOM 806 C C . GLY A 1 101 ? -26.988 -12.728 58.079 1.00 56.19 101 GLY A C 1
ATOM 807 O O . GLY A 1 101 ? -25.936 -12.125 58.306 1.00 56.19 101 GLY A O 1
ATOM 808 N N . PRO A 1 102 ? -28.149 -12.253 58.552 1.00 58.28 102 PRO A N 1
ATOM 809 C CA . PRO A 1 102 ? -28.153 -11.136 59.483 1.00 58.28 102 PRO A CA 1
ATOM 810 C C . PRO A 1 102 ? -27.352 -11.534 60.737 1.00 58.28 102 PRO A C 1
ATOM 812 O O . PRO A 1 102 ? -27.574 -12.631 61.261 1.00 58.28 102 PRO A O 1
ATOM 815 N N . PRO A 1 103 ? -26.447 -10.683 61.260 1.00 53.94 103 PRO A N 1
ATOM 816 C CA . PRO A 1 103 ? -25.920 -10.900 62.602 1.00 53.94 103 PRO A CA 1
ATOM 817 C C . PRO A 1 103 ? -27.103 -10.958 63.582 1.00 53.94 103 PRO A C 1
ATOM 819 O O . PRO A 1 103 ? -28.115 -10.292 63.336 1.00 53.94 103 PRO A O 1
ATOM 822 N N . PRO A 1 104 ? -27.023 -11.715 64.692 1.00 44.16 104 PRO A N 1
ATOM 823 C CA . PRO A 1 104 ? -28.031 -11.636 65.738 1.00 44.16 104 PRO A CA 1
ATOM 824 C C . PRO A 1 104 ? -27.968 -10.229 66.345 1.00 44.16 104 PRO A C 1
ATOM 826 O O . PRO A 1 104 ? -27.191 -9.956 67.257 1.00 44.16 104 PRO A O 1
ATOM 829 N N . ALA A 1 105 ? -28.745 -9.304 65.786 1.00 43.00 105 ALA A N 1
ATOM 830 C CA . ALA A 1 105 ? -28.982 -8.013 66.391 1.00 43.00 105 ALA A CA 1
ATOM 831 C C . ALA A 1 105 ? -29.900 -8.224 67.605 1.00 43.00 105 ALA A C 1
ATOM 833 O O . ALA A 1 105 ? -30.853 -9.010 67.525 1.00 43.00 105 ALA A O 1
ATOM 834 N N . PRO A 1 106 ? -29.636 -7.543 68.733 1.00 42.88 106 PRO A N 1
ATOM 835 C CA . PRO A 1 106 ? -30.576 -7.508 69.840 1.00 42.88 106 PRO A CA 1
ATOM 836 C C . PRO A 1 106 ? -31.933 -7.007 69.327 1.00 42.88 106 PRO A C 1
ATOM 838 O O . PRO A 1 106 ? -32.005 -6.164 68.435 1.00 42.88 106 PRO A O 1
ATOM 841 N N . ALA A 1 107 ? -33.003 -7.580 69.871 1.00 46.16 107 ALA A N 1
ATOM 842 C CA . ALA A 1 107 ? -34.379 -7.382 69.447 1.00 46.16 107 ALA A CA 1
ATOM 843 C C . ALA A 1 107 ? -34.752 -5.897 69.286 1.00 46.16 107 ALA A C 1
ATOM 845 O O . ALA A 1 107 ? -34.986 -5.206 70.275 1.00 46.16 107 ALA A O 1
ATOM 846 N N . GLN A 1 108 ? -34.803 -5.440 68.033 1.00 48.84 108 GLN A N 1
ATOM 847 C CA . GLN A 1 108 ? -35.531 -4.271 67.530 1.00 48.84 108 GLN A CA 1
ATOM 848 C C . GLN A 1 108 ? -35.366 -4.243 66.003 1.00 48.84 108 GLN A C 1
ATOM 850 O O . GLN A 1 108 ? -34.432 -3.659 65.462 1.00 48.84 108 GLN A O 1
ATOM 855 N N . ALA A 1 109 ? -36.255 -4.947 65.303 1.00 45.50 109 ALA A N 1
ATOM 856 C CA . ALA A 1 109 ? -36.392 -4.824 63.859 1.00 45.50 109 ALA A CA 1
ATOM 857 C C . ALA A 1 109 ? -37.037 -3.461 63.537 1.00 45.50 109 ALA A C 1
ATOM 859 O O . ALA A 1 109 ? -38.139 -3.204 64.029 1.00 45.50 109 ALA A O 1
ATOM 860 N N . PRO A 1 110 ? -36.412 -2.587 62.728 1.00 50.97 110 PRO A N 1
ATOM 861 C CA . PRO A 1 110 ? -37.161 -1.549 62.039 1.00 50.97 110 PRO A CA 1
ATOM 862 C C . PRO A 1 110 ? -38.046 -2.211 60.966 1.00 50.97 110 PRO A C 1
ATOM 864 O O . PRO A 1 110 ? -37.733 -3.287 60.458 1.00 50.97 110 PRO A O 1
ATOM 867 N N . ALA A 1 111 ? -39.196 -1.597 60.700 1.00 53.59 111 ALA A N 1
ATOM 868 C CA . ALA A 1 111 ? -40.322 -2.160 59.956 1.00 53.59 111 ALA A CA 1
ATOM 869 C C . ALA A 1 111 ? -39.962 -2.788 58.581 1.00 53.59 111 ALA A C 1
ATOM 871 O O . ALA A 1 111 ? -39.068 -2.286 57.896 1.00 53.59 111 ALA A O 1
ATOM 872 N N . PRO A 1 112 ? -40.698 -3.829 58.126 1.00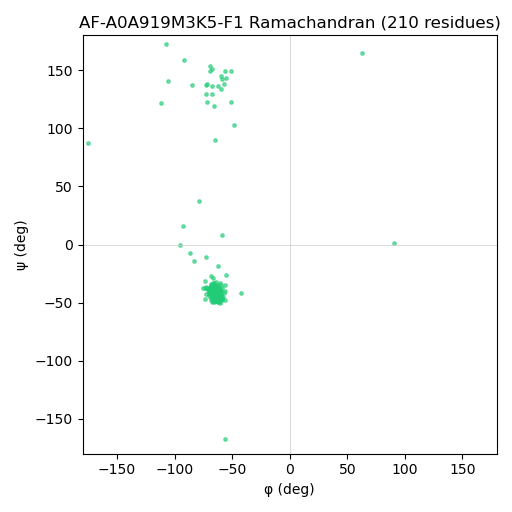 60.91 112 PRO A N 1
ATOM 873 C CA . PRO A 1 112 ? -40.514 -4.468 56.812 1.00 60.91 112 PRO A CA 1
ATOM 874 C C . PRO A 1 112 ? -40.597 -3.492 55.622 1.00 60.91 112 PRO A C 1
ATOM 876 O O . PRO A 1 112 ? -39.937 -3.717 54.611 1.00 60.91 112 PRO A O 1
ATOM 879 N N . GLU A 1 113 ? -41.311 -2.373 55.775 1.00 62.12 113 GLU A N 1
ATOM 880 C CA . GLU A 1 113 ? -41.464 -1.320 54.758 1.00 62.12 113 GLU A CA 1
ATOM 881 C C . GLU A 1 113 ? -40.133 -0.661 54.345 1.00 62.12 113 GLU A C 1
ATOM 883 O O . GLU A 1 113 ? -39.952 -0.300 53.184 1.00 62.12 113 GLU A O 1
ATOM 888 N N . VAL A 1 114 ? -39.166 -0.535 55.265 1.00 66.31 114 VAL A N 1
ATOM 889 C CA . VAL A 1 114 ? -37.870 0.110 54.976 1.00 66.31 114 VAL A CA 1
ATOM 890 C C . VAL A 1 114 ? -36.997 -0.783 54.087 1.00 66.31 114 VAL A C 1
ATOM 892 O O . VAL A 1 114 ? -36.313 -0.289 53.195 1.00 66.31 114 VAL A O 1
ATOM 895 N N . ASN A 1 115 ? -37.046 -2.106 54.275 1.00 72.75 115 ASN A N 1
ATOM 896 C CA . ASN A 1 115 ? -36.319 -3.055 53.422 1.00 72.75 115 ASN A CA 1
ATOM 897 C C . ASN A 1 115 ? -36.901 -3.103 52.003 1.00 72.75 115 ASN A C 1
ATOM 899 O O . ASN A 1 115 ? -36.156 -3.217 51.032 1.00 72.75 115 ASN A O 1
ATOM 903 N N . GLU A 1 116 ? -38.224 -2.995 51.884 1.00 79.38 116 GLU A N 1
ATOM 904 C CA . GLU A 1 116 ? -38.926 -2.983 50.600 1.00 79.38 116 GLU A CA 1
ATOM 905 C C . GLU A 1 116 ? -38.631 -1.697 49.811 1.00 79.38 116 GLU A C 1
ATOM 907 O O . GLU A 1 116 ? -38.335 -1.759 48.620 1.00 79.38 116 GLU A O 1
ATOM 912 N N . GLN A 1 117 ? -38.577 -0.541 50.487 1.00 80.31 117 GLN A N 1
ATOM 913 C CA . GLN A 1 117 ? -38.151 0.730 49.885 1.00 80.31 117 GLN A CA 1
ATOM 914 C C . GLN A 1 117 ? -36.692 0.714 49.424 1.00 80.31 117 GLN A C 1
ATOM 916 O O . GLN A 1 117 ? -36.389 1.208 48.340 1.00 80.31 117 GLN A O 1
ATOM 921 N N . VAL A 1 118 ? -35.781 0.134 50.210 1.00 83.81 118 VAL A N 1
ATOM 922 C CA . VAL A 1 118 ? -34.369 0.012 49.814 1.00 83.81 118 VAL A CA 1
ATOM 923 C C . VAL A 1 118 ? -34.214 -0.929 48.614 1.00 83.81 118 VAL A C 1
ATOM 925 O O . VAL A 1 118 ? -33.413 -0.647 47.724 1.00 83.81 118 VAL A O 1
ATOM 928 N N . LEU A 1 119 ? -35.000 -2.009 48.541 1.00 86.31 119 LEU A N 1
ATOM 929 C CA . LEU A 1 119 ? -35.002 -2.913 47.389 1.00 86.31 119 LEU A CA 1
ATOM 930 C C . LEU A 1 119 ? -35.568 -2.233 46.134 1.00 86.31 119 LEU A C 1
ATOM 932 O O . LEU A 1 119 ? -34.965 -2.345 45.070 1.00 86.31 119 LEU A O 1
ATOM 936 N N . ALA A 1 120 ? -36.672 -1.494 46.267 1.00 86.69 120 ALA A N 1
ATOM 937 C CA . ALA A 1 120 ? -37.266 -0.726 45.175 1.00 86.69 120 ALA A CA 1
ATOM 938 C C . ALA A 1 120 ? -36.322 0.379 44.673 1.00 86.69 120 ALA A C 1
ATOM 940 O O . ALA A 1 120 ? -36.176 0.567 43.468 1.00 86.69 120 ALA A O 1
ATOM 941 N N . MET A 1 121 ? -35.619 1.067 45.580 1.00 86.44 121 MET A N 1
ATOM 942 C CA . MET A 1 121 ? -34.612 2.066 45.216 1.00 86.44 121 MET A CA 1
ATOM 943 C C . MET A 1 121 ? -33.430 1.422 44.487 1.00 86.44 121 MET A C 1
ATOM 945 O O . MET A 1 121 ? -33.016 1.920 43.448 1.00 86.44 121 MET A O 1
ATOM 949 N N . ALA A 1 122 ? -32.928 0.281 44.970 1.00 88.75 122 ALA A N 1
ATOM 950 C CA . ALA A 1 122 ? -31.854 -0.450 44.303 1.00 88.75 122 ALA A CA 1
ATOM 951 C C . ALA A 1 122 ? -32.264 -0.982 42.918 1.00 88.75 122 ALA A C 1
ATOM 953 O O . ALA A 1 122 ? -31.455 -0.940 41.995 1.00 88.75 122 ALA A O 1
ATOM 954 N N . GLN A 1 123 ? -33.505 -1.458 42.758 1.00 90.88 123 GLN A N 1
ATOM 955 C CA . GLN A 1 123 ? -34.056 -1.858 41.458 1.00 90.88 123 GLN A CA 1
ATOM 956 C C . GLN A 1 123 ? -34.135 -0.667 40.506 1.00 90.88 123 GLN A C 1
ATOM 958 O O . GLN A 1 123 ? -33.624 -0.755 39.396 1.00 90.88 123 GLN A O 1
ATOM 963 N N . HIS A 1 124 ? -34.668 0.465 40.965 1.00 90.25 124 HIS A N 1
ATOM 964 C CA . HIS A 1 124 ? -34.745 1.678 40.159 1.00 90.25 124 HIS A CA 1
ATOM 965 C C . HIS A 1 124 ? -33.362 2.181 39.722 1.00 90.25 124 HIS A C 1
ATOM 967 O O . HIS A 1 124 ? -33.165 2.536 38.563 1.00 90.25 124 HIS A O 1
ATOM 973 N N . THR A 1 125 ? -32.376 2.166 40.624 1.00 89.81 125 THR A N 1
ATOM 974 C CA . THR A 1 125 ? -30.995 2.541 40.292 1.00 89.81 125 THR A CA 1
ATOM 975 C C . THR A 1 125 ? -30.358 1.552 39.313 1.00 89.81 125 THR A C 1
ATOM 977 O O . THR A 1 125 ? -29.652 1.969 38.400 1.00 89.81 125 THR A O 1
ATOM 980 N N . ALA A 1 126 ? -30.619 0.249 39.451 1.00 90.50 126 ALA A N 1
ATOM 981 C CA . ALA A 1 126 ? -30.142 -0.749 38.495 1.00 90.50 126 ALA A CA 1
ATOM 982 C C . ALA A 1 126 ? -30.770 -0.556 37.104 1.00 90.50 126 ALA A C 1
ATOM 984 O O . ALA A 1 126 ? -30.062 -0.617 36.105 1.00 90.50 126 ALA A O 1
ATOM 985 N N . GLU A 1 127 ? -32.073 -0.276 37.039 1.00 93.88 127 GLU A N 1
ATOM 986 C CA . GLU A 1 127 ? -32.783 0.030 35.793 1.00 93.88 127 GLU A CA 1
ATOM 987 C C . GLU A 1 127 ? -32.240 1.301 35.127 1.00 93.88 127 GLU A C 1
ATOM 989 O O . GLU A 1 127 ? -32.007 1.300 33.920 1.00 93.88 127 GLU A O 1
ATOM 994 N N . GLN A 1 128 ? -31.965 2.354 35.905 1.00 94.81 128 GLN A N 1
ATOM 995 C CA . GLN A 1 128 ? -31.310 3.564 35.400 1.00 94.81 128 GLN A CA 1
ATOM 996 C C . GLN A 1 128 ? -29.927 3.271 34.820 1.00 94.81 128 GLN A C 1
ATOM 998 O O . GLN A 1 128 ? -29.654 3.671 33.696 1.00 94.81 128 GLN A O 1
ATOM 1003 N N . HIS A 1 129 ? -29.085 2.508 35.519 1.00 93.19 129 HIS A N 1
ATOM 1004 C CA . HIS A 1 129 ? -27.758 2.167 35.001 1.00 93.19 129 HIS A CA 1
ATOM 1005 C C . HIS A 1 129 ? -27.800 1.320 33.725 1.00 93.19 129 HIS A C 1
ATOM 1007 O O . HIS A 1 129 ? -26.917 1.462 32.884 1.00 93.19 129 HIS A O 1
AT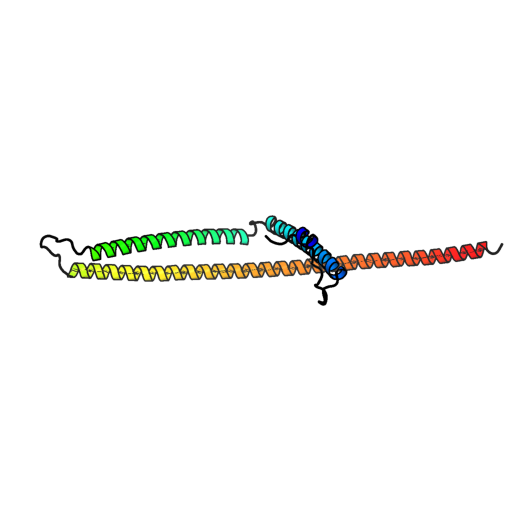OM 1013 N N . VAL A 1 130 ? -28.803 0.452 33.560 1.00 95.12 130 VAL A N 1
ATOM 1014 C CA . VAL A 1 130 ? -28.992 -0.301 32.308 1.00 95.12 130 VAL A CA 1
ATOM 1015 C C . VAL A 1 130 ? -29.376 0.641 31.167 1.00 95.12 130 VAL A C 1
ATOM 1017 O O . VAL A 1 130 ? -28.802 0.539 30.088 1.00 95.12 130 VAL A O 1
ATOM 1020 N N . LEU A 1 131 ? -30.286 1.589 31.411 1.00 94.94 131 LEU A N 1
ATOM 1021 C CA . LEU A 1 131 ? -30.677 2.592 30.415 1.00 94.94 131 LEU A CA 1
ATOM 1022 C C . LEU A 1 131 ? -29.507 3.501 30.018 1.00 94.94 131 LEU A C 1
ATOM 1024 O O . LEU A 1 131 ? -29.294 3.733 28.829 1.00 94.94 131 LEU A O 1
ATOM 1028 N N . ASP A 1 132 ? -28.735 3.973 30.999 1.00 92.38 132 ASP A N 1
ATOM 1029 C CA . ASP A 1 132 ? -27.557 4.810 30.765 1.00 92.38 132 ASP A CA 1
ATOM 1030 C C . ASP A 1 132 ? -26.498 4.040 29.956 1.00 92.38 132 ASP A C 1
ATOM 1032 O O . ASP A 1 132 ? -25.976 4.555 28.968 1.00 92.38 132 ASP A O 1
ATOM 1036 N N . ALA A 1 133 ? -26.239 2.773 30.303 1.00 92.25 133 ALA A N 1
ATOM 1037 C CA . ALA A 1 133 ? -25.297 1.919 29.578 1.00 92.25 133 ALA A CA 1
ATOM 1038 C C . ALA A 1 133 ? -25.747 1.623 28.137 1.00 92.25 133 ALA A C 1
ATOM 1040 O O . ALA A 1 133 ? -24.919 1.638 27.221 1.00 92.25 133 ALA A O 1
ATOM 1041 N N . ASP A 1 134 ? -27.043 1.383 27.912 1.00 91.94 134 ASP A N 1
ATOM 1042 C CA . ASP A 1 134 ? -27.598 1.190 26.568 1.00 91.94 134 ASP A CA 1
ATOM 1043 C C . ASP A 1 134 ? -27.459 2.466 25.723 1.00 91.94 134 ASP A C 1
ATOM 1045 O O . ASP A 1 134 ? -27.100 2.402 24.542 1.00 91.94 134 ASP A O 1
ATOM 1049 N N . GLN A 1 135 ? -27.689 3.636 26.325 1.00 95.69 135 GLN A N 1
ATOM 1050 C CA . GLN A 1 135 ? -27.530 4.923 25.653 1.00 95.69 135 GLN A CA 1
ATOM 1051 C C . GLN A 1 135 ? -26.062 5.203 25.301 1.00 95.69 135 GLN A C 1
ATOM 1053 O O . GLN A 1 135 ? -25.769 5.553 24.154 1.00 95.69 135 GLN A O 1
ATOM 1058 N N . GLU A 1 136 ? -25.139 5.025 26.247 1.00 93.88 136 GLU A N 1
ATOM 1059 C CA . GLU A 1 136 ? -23.700 5.209 26.025 1.00 93.88 136 GLU A CA 1
ATOM 1060 C C . GLU A 1 136 ? -23.167 4.230 24.972 1.00 93.88 136 GLU A C 1
ATOM 1062 O O . GLU A 1 136 ? -22.475 4.634 24.036 1.00 93.88 136 GLU A O 1
ATOM 1067 N N . SER A 1 137 ? -23.549 2.950 25.050 1.00 94.25 137 SER A N 1
ATOM 1068 C CA . SER A 1 137 ? -23.184 1.962 24.031 1.00 94.25 137 SER A CA 1
ATOM 1069 C C . SER A 1 137 ? -23.729 2.344 22.655 1.00 94.25 137 SER A C 1
ATOM 1071 O O . SER A 1 137 ? -23.052 2.130 21.648 1.00 94.25 137 SER A O 1
ATOM 1073 N N . GLY A 1 138 ? -24.945 2.892 22.591 1.00 96.56 138 GLY A N 1
ATOM 1074 C CA . GLY A 1 138 ? -25.539 3.383 21.352 1.00 96.56 138 GLY A CA 1
ATOM 1075 C C . GLY A 1 138 ? -24.732 4.523 20.730 1.00 96.56 138 GLY A C 1
ATOM 1076 O O . GLY A 1 138 ? -24.490 4.504 19.523 1.00 96.56 138 GLY A O 1
ATOM 1077 N N . GLN A 1 139 ? -24.272 5.473 21.548 1.00 96.31 139 GLN A N 1
ATOM 1078 C CA . GLN A 1 139 ? -23.433 6.592 21.106 1.00 96.31 139 GLN A CA 1
ATOM 1079 C C . GLN A 1 139 ? -22.074 6.112 20.594 1.00 96.31 139 GLN A C 1
ATOM 1081 O O . GLN A 1 139 ? -21.707 6.431 19.469 1.00 96.31 139 GLN A O 1
ATOM 1086 N N . VAL A 1 140 ? -21.383 5.249 21.345 1.00 95.19 140 VAL A N 1
ATOM 1087 C CA . VAL A 1 140 ? -20.083 4.697 20.923 1.00 95.19 140 VAL A CA 1
ATOM 1088 C C . VAL A 1 140 ? -20.200 3.935 19.599 1.00 95.19 140 VAL A C 1
ATOM 1090 O O . VAL A 1 140 ? -19.332 4.049 18.735 1.00 95.19 140 VAL A O 1
ATOM 1093 N N . LEU A 1 141 ? -21.281 3.172 19.398 1.00 96.19 141 LEU A N 1
ATOM 1094 C CA . LEU A 1 141 ? -21.525 2.481 18.130 1.00 96.19 141 LEU A CA 1
ATOM 1095 C C . LEU A 1 141 ? -21.841 3.444 16.979 1.00 96.19 141 LEU A C 1
ATOM 1097 O O . LEU A 1 141 ? -21.488 3.143 15.838 1.00 96.19 141 LEU A O 1
ATOM 1101 N N . ALA A 1 142 ? -22.518 4.561 17.246 1.00 96.75 142 ALA A N 1
ATOM 1102 C CA . ALA A 1 142 ? -22.786 5.587 16.242 1.00 96.75 142 ALA A CA 1
ATOM 1103 C C . ALA A 1 142 ? -21.493 6.304 15.827 1.00 96.75 142 ALA A C 1
ATOM 1105 O O . ALA A 1 142 ? -21.200 6.366 14.634 1.00 96.75 142 ALA A O 1
ATOM 1106 N N . ASP A 1 143 ? -20.682 6.726 16.797 1.00 96.44 143 ASP A N 1
ATOM 1107 C CA . ASP A 1 143 ? -19.399 7.394 16.562 1.00 96.44 143 ASP A CA 1
ATOM 1108 C C . ASP A 1 143 ? -18.424 6.474 15.815 1.00 96.44 143 ASP A C 1
ATOM 1110 O O . ASP A 1 143 ? -17.817 6.873 14.821 1.00 96.44 143 ASP A O 1
ATOM 1114 N N . ALA A 1 144 ? -18.323 5.205 16.226 1.00 93.62 144 ALA A N 1
ATOM 1115 C CA . ALA A 1 144 ? -17.478 4.220 15.552 1.00 93.62 144 ALA A CA 1
ATOM 1116 C C . ALA A 1 144 ? -17.925 3.962 14.102 1.00 93.62 144 ALA A C 1
ATOM 1118 O O . ALA A 1 144 ? -17.086 3.778 13.215 1.00 93.62 144 ALA A O 1
ATOM 1119 N N . ARG A 1 145 ? -19.240 3.957 13.836 1.00 95.81 145 ARG A N 1
ATOM 1120 C CA . ARG A 1 145 ? -19.773 3.845 12.469 1.00 95.81 145 ARG A CA 1
ATOM 1121 C C . ARG A 1 145 ? -19.423 5.071 11.638 1.00 95.81 145 ARG A C 1
ATOM 1123 O O . ARG A 1 145 ? -18.926 4.906 10.530 1.00 95.81 145 ARG A O 1
ATOM 1130 N N . GLU A 1 146 ? -19.614 6.271 12.177 1.00 97.38 146 GLU A N 1
ATOM 1131 C CA . GLU A 1 146 ? -19.276 7.511 11.479 1.00 97.38 146 GLU A CA 1
ATOM 1132 C C . GLU A 1 146 ? -17.775 7.590 11.161 1.00 97.38 146 GLU A C 1
ATOM 1134 O O . GLU A 1 146 ? -17.390 7.887 10.029 1.00 97.38 146 GLU A O 1
ATOM 1139 N N . GLN A 1 147 ? -16.912 7.263 12.124 1.00 95.50 147 GLN A N 1
ATOM 1140 C CA . GLN A 1 147 ? -15.465 7.203 11.911 1.00 95.50 147 GLN A CA 1
ATOM 1141 C C . GLN A 1 147 ? -15.089 6.169 10.845 1.00 95.50 147 GLN A C 1
ATOM 1143 O O . GLN A 1 147 ? -14.282 6.459 9.961 1.00 95.50 147 GLN A O 1
ATOM 1148 N N . SER A 1 148 ? -15.701 4.981 10.879 1.00 94.88 148 SER A N 1
ATOM 1149 C CA . SER A 1 148 ? -15.475 3.952 9.862 1.00 94.88 148 SER A CA 1
ATOM 1150 C C . SER A 1 148 ? -15.892 4.426 8.468 1.00 94.88 148 SER A C 1
ATOM 1152 O O . SER A 1 148 ? -15.155 4.205 7.508 1.00 94.88 148 SER A O 1
ATOM 1154 N N . GLU A 1 149 ? -17.031 5.108 8.344 1.00 97.50 149 GLU A N 1
ATOM 1155 C CA . GLU A 1 149 ? -17.489 5.668 7.072 1.00 97.50 149 GLU A CA 1
ATOM 1156 C C . GLU A 1 149 ? -16.535 6.743 6.546 1.00 97.50 149 GLU A C 1
ATOM 1158 O O . GLU A 1 149 ? -16.206 6.727 5.359 1.00 97.50 149 GLU A O 1
ATOM 1163 N N . ARG A 1 150 ? -16.034 7.627 7.417 1.00 97.50 150 ARG A N 1
ATOM 1164 C CA . ARG A 1 150 ? -15.028 8.637 7.051 1.00 97.50 150 ARG A CA 1
ATOM 1165 C C . ARG A 1 150 ? -13.734 7.993 6.554 1.00 97.50 150 ARG A C 1
ATOM 1167 O O . ARG A 1 150 ? -13.264 8.358 5.480 1.00 97.50 150 ARG A O 1
ATOM 1174 N N . LEU A 1 151 ? -13.212 6.988 7.262 1.00 95.81 151 LEU A N 1
ATOM 1175 C CA . LEU A 1 151 ? -12.010 6.256 6.845 1.00 95.81 151 LEU A CA 1
ATOM 1176 C C . LEU A 1 151 ? -12.203 5.559 5.492 1.00 95.81 151 LEU A C 1
ATOM 1178 O O . LEU A 1 151 ? -11.325 5.613 4.633 1.00 95.81 151 LEU A O 1
ATOM 1182 N N . VAL A 1 152 ? -13.366 4.941 5.262 1.00 96.69 152 V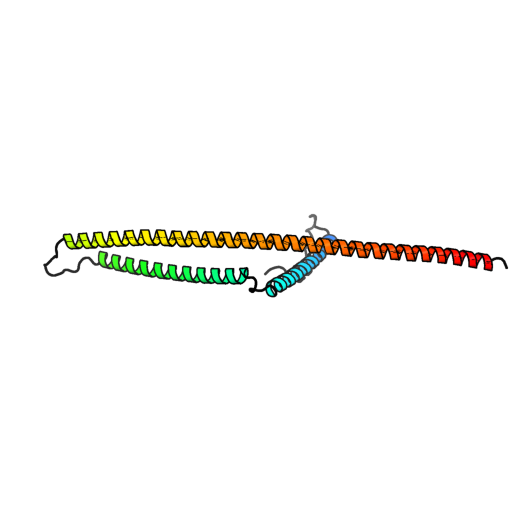AL A N 1
ATOM 1183 C CA . VAL A 1 152 ? -13.683 4.312 3.970 1.00 96.69 152 VAL A CA 1
ATOM 1184 C C . VAL A 1 152 ? -13.774 5.353 2.852 1.00 96.69 152 VAL A C 1
ATOM 1186 O O . VAL A 1 152 ? -13.323 5.087 1.738 1.00 96.69 152 VAL A O 1
ATOM 1189 N N . GLN A 1 153 ? -14.340 6.533 3.116 1.00 97.25 153 GLN A N 1
ATOM 1190 C CA . GLN A 1 153 ? -14.402 7.619 2.134 1.00 97.25 153 GLN A CA 1
ATOM 1191 C C . GLN A 1 153 ? -13.010 8.168 1.805 1.00 97.25 153 GLN A C 1
ATOM 1193 O O . GLN A 1 153 ? -12.686 8.314 0.627 1.00 97.25 153 GLN A O 1
ATOM 1198 N N . GLN A 1 154 ? -12.171 8.395 2.816 1.00 97.31 154 GLN A N 1
ATOM 1199 C CA . GLN A 1 154 ? -10.794 8.851 2.640 1.00 97.31 154 GLN A CA 1
ATOM 1200 C C . GLN A 1 154 ? -9.968 7.832 1.851 1.00 97.31 154 GLN A C 1
ATOM 1202 O O . GLN A 1 154 ? -9.367 8.196 0.846 1.00 97.31 154 GLN A O 1
ATOM 1207 N N . ALA A 1 155 ? -10.027 6.549 2.222 1.00 94.06 155 ALA A N 1
ATOM 1208 C CA . ALA A 1 155 ? -9.335 5.475 1.510 1.00 94.06 155 ALA A CA 1
ATOM 1209 C C . ALA A 1 155 ? -9.782 5.350 0.043 1.00 94.06 155 ALA A C 1
ATOM 1211 O O . ALA A 1 155 ? -8.984 5.032 -0.835 1.00 94.06 155 ALA A O 1
ATOM 1212 N N . ARG A 1 156 ? -11.064 5.606 -0.248 1.00 97.12 156 ARG A N 1
ATOM 1213 C CA . ARG A 1 156 ? -11.564 5.642 -1.630 1.00 97.12 156 ARG A CA 1
ATOM 1214 C C . ARG A 1 156 ? -11.045 6.853 -2.397 1.00 97.12 156 ARG A C 1
ATOM 1216 O O . ARG A 1 156 ? -10.700 6.698 -3.562 1.00 97.12 156 ARG A O 1
ATOM 1223 N N . SER A 1 157 ? -10.990 8.027 -1.770 1.00 97.69 157 SER A N 1
ATOM 1224 C CA . SER A 1 157 ? -10.433 9.231 -2.398 1.00 97.69 157 SER A CA 1
ATOM 1225 C C . SER A 1 157 ? -8.959 9.036 -2.734 1.00 97.69 157 SER A C 1
ATOM 1227 O O . SER A 1 157 ? -8.568 9.229 -3.878 1.00 97.69 157 SER A O 1
ATOM 1229 N N . THR A 1 158 ? -8.161 8.563 -1.775 1.00 94.06 158 THR A N 1
ATOM 1230 C C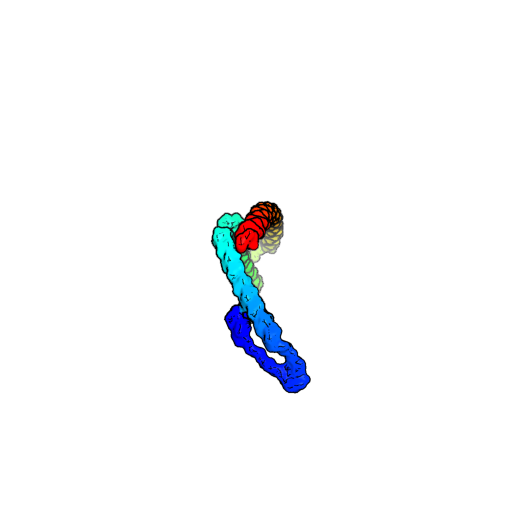A . THR A 1 158 ? -6.728 8.337 -1.989 1.00 94.06 158 THR A CA 1
ATOM 1231 C C . THR A 1 158 ? -6.472 7.266 -3.046 1.00 94.06 158 THR A C 1
ATOM 1233 O O . THR A 1 158 ? -5.576 7.426 -3.869 1.00 94.06 158 THR A O 1
ATOM 1236 N N . ALA A 1 159 ? -7.284 6.204 -3.094 1.00 94.69 159 ALA A N 1
ATOM 1237 C CA . ALA A 1 159 ? -7.197 5.203 -4.156 1.00 94.69 159 ALA A CA 1
ATOM 1238 C C . ALA A 1 159 ? -7.457 5.801 -5.551 1.00 94.69 159 ALA A C 1
ATOM 1240 O O . ALA A 1 159 ? -6.725 5.486 -6.488 1.00 94.69 159 ALA A O 1
ATOM 1241 N N . LEU A 1 160 ? -8.460 6.678 -5.685 1.00 97.75 160 LEU A N 1
ATOM 1242 C CA . LEU A 1 160 ? -8.749 7.372 -6.944 1.00 97.75 160 LEU A CA 1
ATOM 1243 C C . LEU A 1 160 ? -7.612 8.313 -7.352 1.00 97.75 160 LEU A C 1
ATOM 1245 O O . LEU A 1 160 ? -7.264 8.366 -8.530 1.00 97.75 160 LEU A O 1
ATOM 1249 N N . ASP A 1 161 ? -7.015 9.022 -6.396 1.00 96.50 161 ASP A N 1
ATOM 1250 C CA . ASP A 1 161 ? -5.888 9.918 -6.661 1.00 96.50 161 ASP A CA 1
ATOM 1251 C C . ASP A 1 161 ? -4.661 9.132 -7.150 1.00 96.50 161 ASP A C 1
ATOM 1253 O O . ASP A 1 161 ? -4.054 9.489 -8.161 1.00 96.50 161 ASP A O 1
ATOM 1257 N N . ILE A 1 162 ? -4.346 8.005 -6.500 1.00 95.81 162 ILE A N 1
ATOM 1258 C CA . ILE A 1 162 ? -3.256 7.106 -6.912 1.00 95.81 162 ILE A CA 1
ATOM 1259 C C . ILE A 1 162 ? -3.504 6.556 -8.322 1.00 95.81 162 ILE A C 1
ATOM 1261 O O . ILE A 1 162 ? -2.578 6.519 -9.133 1.00 95.81 162 ILE A O 1
ATOM 1265 N N . GLU A 1 163 ? -4.735 6.143 -8.634 1.00 95.69 163 GLU A N 1
ATOM 1266 C CA . GLU A 1 163 ? -5.092 5.640 -9.965 1.00 95.69 163 GLU A CA 1
ATOM 1267 C C . GLU A 1 163 ? -4.915 6.722 -11.040 1.00 95.69 163 GLU A C 1
ATOM 1269 O O . GLU A 1 163 ? -4.311 6.474 -12.085 1.00 95.69 163 GLU A O 1
ATOM 1274 N N . GLN A 1 164 ? -5.376 7.947 -10.778 1.00 97.44 164 GLN A N 1
ATOM 1275 C CA . GLN A 1 164 ? -5.217 9.065 -11.710 1.00 97.44 164 GLN A CA 1
ATOM 1276 C C . GLN A 1 164 ? -3.752 9.453 -11.919 1.00 97.44 164 GLN A C 1
ATOM 1278 O O . GLN A 1 164 ? -3.345 9.749 -13.047 1.00 97.44 164 GLN A O 1
ATOM 1283 N N . ASP A 1 165 ? -2.953 9.451 -10.855 1.00 95.56 165 ASP A N 1
ATOM 1284 C CA . ASP A 1 165 ? -1.525 9.741 -10.936 1.00 95.56 165 ASP A CA 1
ATOM 1285 C C . ASP A 1 165 ? -0.761 8.644 -11.687 1.00 95.56 165 ASP A C 1
ATOM 1287 O O . ASP A 1 165 ? 0.115 8.960 -12.498 1.00 95.56 165 ASP A O 1
ATOM 1291 N N . ALA A 1 166 ? -1.117 7.371 -11.486 1.00 95.06 166 ALA A N 1
ATOM 1292 C CA . ALA A 1 166 ? -0.562 6.254 -12.247 1.00 95.06 166 ALA A CA 1
ATOM 1293 C C . ALA A 1 166 ? -0.871 6.398 -13.746 1.00 95.06 166 ALA A C 1
ATOM 1295 O O . ALA A 1 166 ? 0.049 6.401 -14.562 1.00 95.06 166 ALA A O 1
ATOM 1296 N N . LEU A 1 167 ? -2.136 6.648 -14.105 1.00 97.00 167 LEU A N 1
ATOM 1297 C CA . LEU A 1 167 ? -2.545 6.864 -15.499 1.00 97.00 167 LEU A CA 1
ATOM 1298 C C . LEU A 1 167 ? -1.815 8.047 -16.149 1.00 97.00 167 LEU A C 1
ATOM 1300 O O . LEU A 1 167 ? -1.461 7.992 -17.329 1.00 97.00 167 LEU A O 1
ATOM 1304 N N . ARG A 1 168 ? -1.567 9.121 -15.390 1.00 97.50 168 ARG A N 1
ATOM 1305 C CA . ARG A 1 168 ? -0.815 10.284 -15.877 1.00 97.50 168 ARG A CA 1
ATOM 1306 C C . ARG A 1 168 ? 0.638 9.925 -16.177 1.00 97.50 168 ARG A C 1
ATOM 1308 O O . ARG A 1 168 ? 1.115 10.224 -17.270 1.00 97.50 168 ARG A O 1
ATOM 1315 N N . ARG A 1 169 ? 1.319 9.258 -15.239 1.00 96.00 169 ARG A N 1
ATOM 1316 C CA . ARG A 1 169 ? 2.715 8.821 -15.405 1.00 96.00 169 ARG A CA 1
ATOM 1317 C C . ARG A 1 169 ? 2.867 7.839 -16.559 1.00 96.00 169 ARG A C 1
ATOM 1319 O O . ARG A 1 169 ? 3.803 7.977 -17.341 1.00 96.00 169 ARG A O 1
ATOM 1326 N N . ASP A 1 170 ? 1.933 6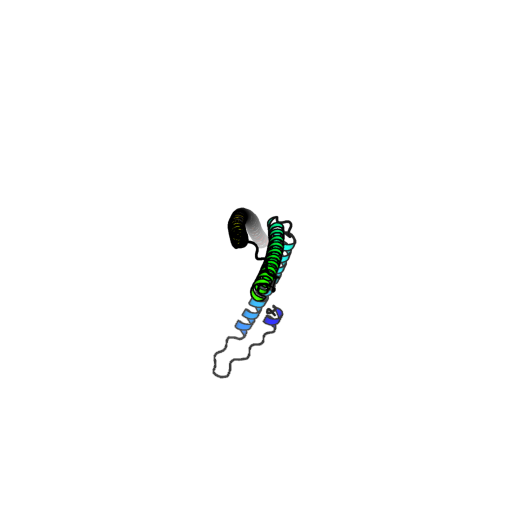.905 -16.703 1.00 96.38 170 ASP A N 1
ATOM 1327 C CA . ASP A 1 170 ? 1.923 5.956 -17.816 1.00 96.38 170 ASP A CA 1
ATOM 1328 C C . ASP A 1 170 ? 1.765 6.683 -19.156 1.00 96.38 170 ASP A C 1
ATOM 1330 O O . ASP A 1 170 ? 2.500 6.411 -20.107 1.00 96.38 170 ASP A O 1
ATOM 1334 N N . GLY A 1 171 ? 0.863 7.667 -19.225 1.00 97.56 171 GLY A N 1
ATOM 1335 C CA . GLY A 1 171 ? 0.702 8.521 -20.400 1.00 97.56 171 GLY A CA 1
ATOM 1336 C C . GLY A 1 171 ? 1.981 9.283 -20.756 1.00 97.56 171 GLY A C 1
ATOM 1337 O O . GLY A 1 171 ? 2.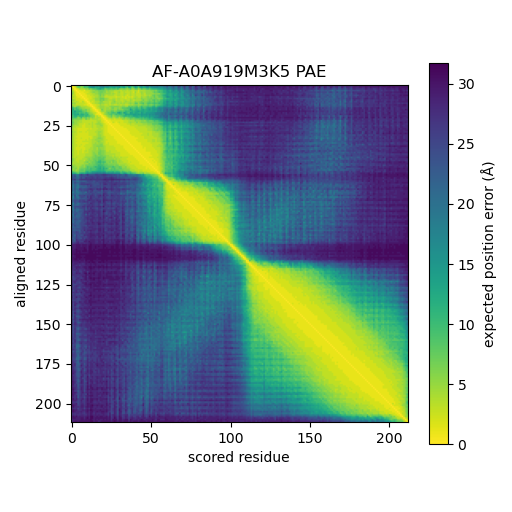413 9.259 -21.910 1.00 97.56 171 GLY A O 1
ATOM 1338 N N . GLU A 1 172 ? 2.621 9.914 -19.770 1.00 97.69 172 GLU A N 1
ATOM 1339 C CA . GLU A 1 172 ? 3.892 10.626 -19.948 1.00 97.69 172 GLU A CA 1
ATOM 1340 C C . GLU A 1 172 ? 5.019 9.686 -20.403 1.00 97.69 172 GLU A C 1
ATOM 1342 O O . GLU A 1 172 ? 5.754 10.012 -21.337 1.00 97.69 172 GLU A O 1
ATOM 1347 N N . ALA A 1 173 ? 5.130 8.498 -19.805 1.00 97.00 173 ALA A N 1
ATOM 1348 C CA . ALA A 1 173 ? 6.118 7.493 -20.184 1.00 97.00 173 ALA A CA 1
ATOM 1349 C C . ALA A 1 173 ? 5.912 7.013 -21.629 1.00 97.00 173 ALA A C 1
ATOM 1351 O O . ALA A 1 173 ? 6.871 6.920 -22.398 1.00 97.00 173 ALA A O 1
ATOM 1352 N N . VAL A 1 174 ? 4.664 6.768 -22.040 1.00 98.19 174 VAL A N 1
ATOM 1353 C CA . VAL A 1 174 ? 4.330 6.384 -23.420 1.00 98.19 174 VAL A CA 1
ATOM 1354 C C . VAL A 1 174 ? 4.661 7.502 -24.410 1.00 98.19 174 VAL A C 1
ATOM 1356 O O . VAL A 1 174 ? 5.189 7.217 -25.489 1.00 98.19 174 VAL A O 1
ATOM 1359 N N . MET A 1 175 ? 4.395 8.767 -24.068 1.00 98.06 175 MET A N 1
ATOM 1360 C CA . MET A 1 175 ? 4.795 9.904 -24.908 1.00 98.06 175 MET A CA 1
ATOM 1361 C C . MET A 1 175 ? 6.318 9.963 -25.066 1.00 98.06 175 MET A C 1
ATOM 1363 O O . MET A 1 175 ? 6.805 9.985 -26.194 1.00 98.06 175 MET A O 1
ATOM 1367 N N . GLN A 1 176 ? 7.075 9.858 -23.970 1.00 97.62 176 GLN A N 1
ATOM 1368 C CA . GLN A 1 176 ? 8.544 9.851 -24.013 1.00 97.62 176 GLN A CA 1
ATOM 1369 C C . GLN A 1 176 ? 9.108 8.688 -24.842 1.00 97.62 176 GLN A C 1
ATOM 1371 O O . GLN A 1 176 ? 10.067 8.863 -25.599 1.00 97.62 176 GLN A O 1
ATOM 1376 N N . LEU A 1 177 ? 8.516 7.494 -24.734 1.00 98.38 177 LEU A N 1
ATOM 1377 C CA . LEU A 1 177 ? 8.899 6.343 -25.555 1.00 98.38 177 LEU A CA 1
ATOM 1378 C C . LEU A 1 177 ? 8.630 6.596 -27.042 1.00 98.38 177 LEU A C 1
ATOM 1380 O O . LEU A 1 177 ? 9.463 6.246 -27.880 1.00 98.38 177 LEU A O 1
ATOM 1384 N N . ASN A 1 178 ? 7.501 7.221 -27.381 1.00 98.31 178 ASN A N 1
ATOM 1385 C CA . ASN A 1 178 ? 7.179 7.579 -28.760 1.00 98.31 178 ASN A CA 1
ATOM 1386 C C . ASN A 1 178 ? 8.120 8.648 -29.324 1.00 98.31 178 ASN A C 1
ATOM 1388 O O . ASN A 1 178 ? 8.551 8.512 -30.472 1.00 98.31 178 ASN A O 1
ATOM 1392 N N . ASP A 1 179 ? 8.481 9.656 -28.531 1.00 98.38 179 ASP A N 1
ATOM 1393 C CA . ASP A 1 179 ? 9.445 10.686 -28.924 1.00 98.38 179 ASP A CA 1
ATOM 1394 C C . ASP A 1 179 ? 10.819 10.066 -29.183 1.00 98.38 179 ASP A C 1
ATOM 1396 O O . ASP A 1 179 ? 11.412 10.264 -30.246 1.00 98.38 179 ASP A O 1
ATOM 1400 N N . ARG A 1 180 ? 11.293 9.215 -28.263 1.00 98.31 180 ARG A N 1
ATOM 1401 C CA . ARG A 1 180 ? 12.571 8.509 -28.415 1.00 98.31 180 ARG A CA 1
ATOM 1402 C C . ARG A 1 180 ? 12.569 7.564 -29.612 1.00 98.31 180 ARG A C 1
ATOM 1404 O O . ARG A 1 180 ? 13.555 7.510 -30.343 1.00 98.31 180 ARG A O 1
ATOM 1411 N N . ARG A 1 181 ? 11.469 6.840 -29.841 1.00 98.50 181 ARG A N 1
ATOM 1412 C CA . ARG A 1 181 ? 11.298 5.996 -31.031 1.00 98.50 181 ARG A CA 1
ATOM 1413 C C . ARG A 1 181 ? 11.394 6.829 -32.305 1.00 98.50 181 ARG A C 1
ATOM 1415 O O . ARG A 1 181 ? 12.092 6.422 -33.224 1.00 98.50 181 ARG A O 1
ATOM 1422 N N . SER A 1 182 ? 10.718 7.974 -32.354 1.00 98.56 182 SER A N 1
ATOM 1423 C CA . SER A 1 182 ? 10.710 8.847 -33.534 1.00 98.56 182 SER A CA 1
ATOM 1424 C C . SER A 1 182 ? 12.095 9.444 -33.800 1.00 98.56 182 SER A C 1
ATOM 1426 O O . SER A 1 182 ? 12.537 9.466 -34.945 1.00 98.56 182 SER A O 1
ATOM 1428 N N . ALA A 1 183 ? 12.818 9.841 -32.749 1.00 98.44 183 ALA A N 1
ATOM 1429 C CA . ALA A 1 183 ? 14.200 10.305 -32.854 1.00 98.44 183 ALA A CA 1
ATOM 1430 C C . ALA A 1 183 ? 15.136 9.212 -33.398 1.00 98.44 183 ALA A C 1
ATOM 1432 O O . ALA A 1 183 ? 15.871 9.455 -34.351 1.00 98.44 183 ALA A O 1
ATOM 1433 N N . LEU A 1 184 ? 15.053 7.987 -32.864 1.00 98.31 184 LEU A N 1
ATOM 1434 C CA . LEU A 1 184 ? 15.837 6.851 -33.362 1.00 98.31 184 LEU A CA 1
ATOM 1435 C C . LEU A 1 184 ? 15.477 6.491 -34.809 1.00 98.31 184 LEU A C 1
ATOM 1437 O O . LEU A 1 184 ? 16.352 6.153 -35.598 1.00 98.31 184 LEU A O 1
ATOM 1441 N N . GLN A 1 185 ? 14.197 6.568 -35.181 1.00 98.38 185 GLN A N 1
ATOM 1442 C CA . GLN A 1 185 ? 13.766 6.355 -36.565 1.00 98.38 185 GLN A CA 1
ATOM 1443 C C . GLN A 1 185 ? 14.348 7.408 -37.512 1.00 98.38 185 GLN A C 1
ATOM 1445 O O . GLN A 1 185 ? 14.741 7.063 -38.625 1.00 98.38 185 GLN A O 1
ATOM 1450 N N . HIS A 1 186 ? 14.424 8.666 -37.074 1.00 98.56 186 HIS A N 1
ATOM 1451 C CA . HIS A 1 186 ? 15.050 9.733 -37.846 1.00 98.56 186 HIS A CA 1
ATOM 1452 C C . HIS A 1 186 ? 16.555 9.495 -38.021 1.00 98.56 186 HIS A C 1
ATOM 1454 O O . HIS A 1 186 ? 17.035 9.516 -39.149 1.00 98.56 186 HIS A O 1
ATOM 1460 N N . GLU A 1 187 ? 17.268 9.152 -36.947 1.00 98.44 187 GLU A N 1
ATOM 1461 C CA . GLU A 1 187 ? 18.702 8.830 -36.991 1.00 98.44 187 GLU A CA 1
ATOM 1462 C C . GLU A 1 187 ? 18.996 7.628 -37.908 1.00 98.44 187 GLU A C 1
ATOM 1464 O O . GLU A 1 187 ? 19.926 7.658 -38.713 1.00 98.44 187 GLU A O 1
ATOM 1469 N N . ILE A 1 188 ? 18.163 6.581 -37.858 1.00 98.38 188 ILE A N 1
ATOM 1470 C CA . ILE A 1 188 ? 18.267 5.440 -38.780 1.00 98.38 188 ILE A CA 1
ATOM 1471 C C . ILE A 1 188 ? 18.098 5.896 -40.234 1.00 98.38 188 ILE A C 1
ATOM 1473 O O . ILE A 1 188 ? 18.836 5.428 -41.104 1.00 98.38 188 ILE A O 1
ATOM 1477 N N . ALA A 1 189 ? 17.144 6.788 -40.515 1.00 98.25 189 ALA A N 1
ATOM 1478 C CA . ALA A 1 189 ? 16.925 7.306 -41.862 1.00 98.25 189 ALA A CA 1
ATOM 1479 C C . ALA A 1 189 ? 18.133 8.120 -42.357 1.00 98.25 189 ALA A C 1
ATOM 1481 O O . ALA A 1 189 ? 18.613 7.864 -43.460 1.00 98.25 189 ALA A O 1
ATOM 1482 N N . GLU A 1 190 ? 18.678 9.012 -41.524 1.00 98.38 190 GLU A N 1
ATOM 1483 C CA . GLU A 1 190 ? 19.875 9.802 -41.845 1.00 98.38 190 GLU A CA 1
ATOM 1484 C C . GLU A 1 190 ? 21.097 8.913 -42.116 1.00 98.38 190 GLU A C 1
ATOM 1486 O O . GLU A 1 190 ? 21.798 9.093 -43.112 1.00 98.38 190 GLU A O 1
ATOM 1491 N N . LEU A 1 191 ? 21.343 7.906 -41.271 1.00 98.31 191 LEU A N 1
ATOM 1492 C CA . LEU A 1 191 ? 22.447 6.962 -41.466 1.00 98.31 191 LEU A CA 1
ATOM 1493 C C . LEU A 1 191 ? 22.268 6.113 -42.728 1.00 98.31 191 LEU A C 1
ATOM 1495 O O . LEU A 1 191 ? 23.248 5.798 -43.409 1.00 98.31 191 LEU A O 1
ATOM 1499 N N . THR A 1 192 ? 21.026 5.745 -43.052 1.00 98.00 192 THR A N 1
ATOM 1500 C CA . THR A 1 192 ? 20.709 5.000 -44.276 1.00 98.00 192 THR A CA 1
ATOM 1501 C C . THR A 1 192 ? 21.006 5.850 -45.507 1.00 98.00 192 THR A C 1
ATOM 1503 O O . THR A 1 192 ? 21.722 5.394 -46.400 1.00 98.00 192 THR A O 1
ATOM 1506 N N . GLU A 1 193 ? 20.537 7.099 -45.520 1.00 98.19 193 GLU A N 1
ATOM 1507 C CA . GLU A 1 193 ? 20.807 8.055 -46.593 1.00 98.19 193 GLU A CA 1
ATOM 1508 C C . GLU A 1 193 ? 22.313 8.309 -46.743 1.00 98.19 193 GLU A C 1
ATOM 1510 O O . GLU A 1 193 ? 22.847 8.253 -47.854 1.00 98.19 193 GLU A O 1
ATOM 1515 N N . PHE A 1 194 ? 23.028 8.513 -45.636 1.00 98.19 194 PHE A N 1
ATOM 1516 C CA . PHE A 1 194 ? 24.479 8.680 -45.643 1.00 98.19 194 PHE A CA 1
ATOM 1517 C C . PHE A 1 194 ? 25.194 7.464 -46.250 1.00 98.19 194 PHE A C 1
ATOM 1519 O O . PHE A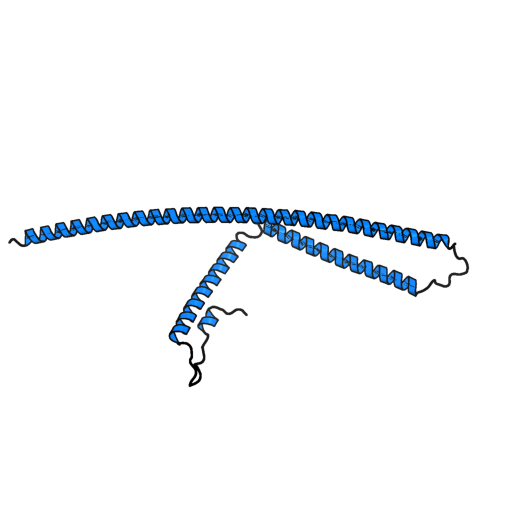 1 194 ? 26.073 7.614 -47.101 1.00 98.19 194 PHE A O 1
ATOM 1526 N N . ALA A 1 195 ? 24.804 6.246 -45.862 1.00 97.25 195 ALA A N 1
ATOM 1527 C CA . ALA A 1 195 ? 25.396 5.017 -46.383 1.00 97.25 195 ALA A CA 1
ATOM 1528 C C . ALA A 1 195 ? 25.094 4.792 -47.876 1.00 97.25 195 ALA A C 1
ATOM 1530 O O . ALA A 1 195 ? 25.912 4.211 -48.594 1.00 97.25 195 ALA A O 1
ATOM 1531 N N . GLU A 1 196 ? 23.924 5.207 -48.364 1.00 97.38 196 GLU A N 1
ATOM 1532 C CA . GLU A 1 196 ? 23.588 5.186 -49.792 1.00 97.38 196 GLU A CA 1
ATOM 1533 C C . GLU A 1 196 ? 24.436 6.179 -50.589 1.00 97.38 196 GLU A C 1
ATOM 1535 O O . GLU A 1 196 ? 25.074 5.777 -51.565 1.00 97.38 196 GLU A O 1
ATOM 1540 N N . HIS A 1 197 ? 24.532 7.430 -50.131 1.00 97.38 197 HIS A N 1
ATOM 1541 C CA . HIS A 1 197 ? 25.371 8.450 -50.761 1.00 97.38 197 HIS A CA 1
ATOM 1542 C C . HIS A 1 197 ? 26.849 8.050 -50.774 1.00 97.38 197 HIS A C 1
ATOM 1544 O O . HIS A 1 197 ? 27.510 8.163 -51.806 1.00 97.38 197 HIS A O 1
ATOM 1550 N N . TYR A 1 198 ? 27.363 7.520 -49.662 1.00 96.75 198 TYR A N 1
ATOM 1551 C CA . TYR A 1 198 ? 28.746 7.057 -49.574 1.00 96.75 198 TYR A CA 1
ATOM 1552 C C . TYR A 1 198 ? 29.028 5.902 -50.544 1.00 96.75 198 TYR A C 1
ATOM 1554 O O . TYR A 1 198 ? 30.034 5.917 -51.252 1.00 96.75 198 TYR A O 1
ATOM 1562 N N . ARG A 1 199 ? 28.120 4.917 -50.634 1.00 96.50 199 ARG A N 1
ATOM 1563 C CA . ARG A 1 199 ? 28.243 3.810 -51.598 1.00 96.50 199 ARG A CA 1
ATOM 1564 C C . ARG A 1 199 ? 28.188 4.296 -53.043 1.00 96.50 199 ARG A C 1
ATOM 1566 O O . ARG A 1 199 ? 28.967 3.810 -53.859 1.00 96.50 199 ARG A O 1
ATOM 1573 N N . ALA A 1 200 ? 27.300 5.237 -53.359 1.00 95.56 200 ALA A N 1
ATOM 1574 C CA . ALA A 1 200 ? 27.206 5.823 -54.692 1.00 95.56 200 ALA A CA 1
ATOM 1575 C C . ALA A 1 200 ? 28.491 6.577 -55.073 1.00 95.56 200 ALA A C 1
ATOM 1577 O O . ALA A 1 200 ? 29.012 6.358 -56.166 1.00 95.56 200 ALA A O 1
ATOM 1578 N N . GLY A 1 201 ? 29.034 7.387 -54.157 1.00 95.44 201 GLY A N 1
ATOM 1579 C CA . GLY A 1 201 ? 30.304 8.094 -54.348 1.00 95.44 201 GLY A CA 1
ATOM 1580 C C . GLY A 1 201 ? 31.482 7.139 -54.543 1.00 95.44 201 GLY A C 1
ATOM 1581 O O . GLY A 1 201 ? 32.225 7.270 -55.509 1.00 95.44 201 GLY A O 1
ATOM 1582 N N . LEU A 1 202 ? 31.598 6.103 -53.705 1.00 94.19 202 LEU A N 1
ATOM 1583 C CA . LEU A 1 202 ? 32.645 5.088 -53.849 1.00 94.19 202 LEU A CA 1
ATOM 1584 C C . LEU A 1 202 ? 32.551 4.345 -55.194 1.00 94.19 202 LEU A C 1
ATOM 1586 O O . LEU A 1 202 ? 33.566 4.080 -55.834 1.00 94.19 202 LEU A O 1
ATOM 1590 N N . ALA A 1 203 ? 31.338 4.005 -55.640 1.00 93.31 203 ALA A N 1
ATOM 1591 C CA . ALA A 1 203 ? 31.127 3.358 -56.933 1.00 93.31 203 ALA A CA 1
ATOM 1592 C C . ALA A 1 203 ? 31.472 4.273 -58.120 1.00 93.31 203 ALA A C 1
ATOM 1594 O O . ALA A 1 203 ? 31.815 3.783 -59.197 1.00 93.31 203 ALA A O 1
ATOM 1595 N N . ASP A 1 204 ? 31.342 5.587 -57.959 1.00 92.75 204 ASP A N 1
ATOM 1596 C CA . ASP A 1 204 ? 31.759 6.569 -58.955 1.00 92.75 204 ASP A CA 1
ATOM 1597 C C . ASP A 1 204 ? 33.286 6.710 -59.007 1.00 92.75 204 ASP A C 1
ATOM 1599 O O . ASP A 1 204 ? 33.865 6.576 -60.085 1.00 92.75 204 ASP A O 1
ATOM 1603 N N . ASP A 1 205 ? 33.949 6.839 -57.856 1.00 90.81 205 ASP A N 1
ATOM 1604 C CA . ASP A 1 205 ? 35.416 6.901 -57.754 1.00 90.81 205 ASP A CA 1
ATOM 1605 C C . ASP A 1 205 ? 36.088 5.654 -58.347 1.00 90.81 205 ASP A C 1
ATOM 1607 O O . ASP A 1 205 ? 37.040 5.756 -59.122 1.00 90.81 205 ASP A O 1
ATOM 1611 N N . VAL A 1 206 ? 35.575 4.458 -58.036 1.00 91.19 206 VAL A N 1
ATOM 1612 C CA . VAL A 1 206 ? 36.110 3.200 -58.587 1.00 91.19 206 VAL A CA 1
ATOM 1613 C C . VAL A 1 206 ? 35.967 3.147 -60.111 1.00 91.19 206 VAL A C 1
ATOM 1615 O O . VAL A 1 206 ? 36.864 2.643 -60.786 1.00 91.19 206 VAL A O 1
ATOM 1618 N N . ARG A 1 207 ? 34.873 3.679 -60.673 1.00 87.88 207 ARG A N 1
ATOM 1619 C CA . ARG A 1 207 ? 34.686 3.751 -62.132 1.00 87.88 207 ARG A CA 1
ATOM 1620 C C . ARG A 1 207 ? 35.674 4.720 -62.776 1.00 87.88 207 ARG A C 1
ATOM 1622 O O . ARG A 1 207 ? 36.310 4.346 -63.754 1.00 87.88 207 ARG A O 1
ATOM 1629 N N . HIS A 1 208 ? 35.864 5.906 -62.202 1.00 83.62 208 HIS A N 1
ATOM 1630 C CA . HIS A 1 208 ? 36.804 6.901 -62.727 1.00 83.62 208 HIS A CA 1
ATOM 1631 C C . HIS A 1 208 ? 38.273 6.456 -62.624 1.00 83.62 208 HIS A C 1
ATOM 1633 O O . HIS A 1 208 ? 39.073 6.765 -63.504 1.00 83.62 208 HIS A O 1
ATOM 1639 N N . HIS A 1 209 ? 38.643 5.702 -61.585 1.00 76.94 209 HIS A N 1
ATOM 1640 C CA . HIS A 1 209 ? 40.003 5.176 -61.427 1.00 76.94 209 HIS A CA 1
ATOM 1641 C C . HIS A 1 209 ? 40.277 3.872 -62.196 1.00 76.94 209 HIS A C 1
ATOM 1643 O O . HIS A 1 209 ? 41.440 3.506 -62.349 1.00 76.94 209 HIS A O 1
ATOM 1649 N N . GLY A 1 210 ? 39.245 3.178 -62.684 1.00 66.38 210 GLY A N 1
ATOM 1650 C CA . GLY A 1 210 ? 39.374 1.942 -63.464 1.00 66.38 210 GLY A CA 1
ATOM 1651 C C . GLY A 1 210 ? 39.565 2.131 -64.975 1.00 66.38 210 GLY A C 1
ATOM 1652 O O . GLY A 1 210 ? 39.812 1.145 -65.664 1.00 66.38 210 GLY A O 1
ATOM 1653 N N . GLU A 1 211 ? 39.450 3.356 -65.502 1.00 59.72 211 GLU A N 1
ATOM 1654 C CA . GLU A 1 211 ? 39.582 3.664 -66.941 1.00 59.72 211 GLU A CA 1
ATOM 1655 C C . GLU A 1 211 ? 41.008 4.072 -67.394 1.00 59.72 211 GLU A C 1
ATOM 1657 O O . GLU A 1 211 ? 41.171 4.588 -68.501 1.00 59.72 211 GLU A O 1
ATOM 1662 N N . PHE A 1 212 ? 42.050 3.809 -66.592 1.00 49.34 212 PHE A N 1
ATOM 1663 C CA . PHE A 1 212 ? 43.464 3.997 -66.975 1.00 49.34 212 PHE A CA 1
ATOM 1664 C C . PHE A 1 212 ? 44.237 2.679 -67.081 1.00 49.34 212 PHE A C 1
ATOM 1666 O O . PHE A 1 212 ? 44.123 1.843 -66.156 1.00 49.34 212 PHE A O 1
#

Radius of gyration: 41.16 Å; Cα contacts (8 Å, |Δi|>4): 20; chains: 1; bounding box: 85×59×137 Å

Sequence (212 aa):
MPLTPADVHNITFRKAALGKRGYDADEVDALREEVTQEMIRLLEERESLEEQVRRAGPDDETGKDLSVVSDELNRALRAREKAEREADALQRRLEQARRAGPPPAPAQAPAPEVNEQVLAMAQHTAEQHVLDADQESGQVLADAREQSERLVQQARSTALDIEQDALRRDGEAVMQLNDRRSALQHEIAELTEFAEHYRAGLADDVRHHGEF

pLDDT: mean 86.16, std 13.54, range [42.88, 98.56]

Secondary structure (DSSP, 8-state):
-PPPHHHHHH--PPPPPTTS----HHHHHHHHHHHHHHHHHHHHHHHHHHHHHHHT-TTSHHHHHHHHHHHHHHHHHHHHHHHHHHHHHHHHHHHHHHHT------S-PPPHHHHHHHHHHHHHHHHHHHHHHHHHHHHHHHHHHHHHHHHHHHHHHHHHHHHHHHHHHHHHHHHHHHHHHHHHHHHHHHHHHHHHHHHHHHHHHHHHHS--

Organism: NCBI:txid52696